Protein AF-A0A165E5W3-F1 (afdb_monomer_lite)

Sequence (225 aa):
MTRIREVIIYLRLDVQPPLLGALFNFLPPPERVSEMYVLDGRVRIRDAQTGFFRDVAVKLVGPVRDYVRDIIKQSGPETLTKLRIFEPLWTLVEQAEIPTLSKLEDLSIMAMEDRTLETNIFFRDRSKIPKFPGLKTLTFMRQRPTYPAADDHPGRYKLPPIVINPAQLATFIDVLGVKPTLILQGVVLPHAPQADLDALQSKIVTARLRADIRRPYPGQWYPAV

Radius of gyration: 18.68 Å; chains: 1; bounding box: 53×39×49 Å

Organism: NCBI:txid1314781

Secondary structure (DSSP, 8-state):
-----EEEE----S--HHHHHHHHHHSPPGGGEEEEEEETTEEEEEETTT--EEEE-----HHHHHHHHHHHHHTTTTT--EEEEEGGGGHHHHSS-PPP-TT--EEEEEE-TT--GGG-GGGS-GGGPPP-TT--EEEEEEPPP----SS---S---PPPEE--HHHHHHHHHHHTS-PEEEEESEEPPP--HHHHHHHHHH-SEEEEE--SSSPPTT------

pLDDT: mean 72.55, std 18.22, range [34.19, 95.56]

Foldseek 3Di:
DDPPQEDEDEDPDPPDPVVVVVVVVQDDQLLQWAEWADDAQKIWTAGNVVRHIYIYRHHPDDPNLVSVLSNQARNQQPHHAYDADEQVSCVSQQPDDREASANHAYYEYEYEQPDQCVPTPLQPDLVRHHAHNNYAEYEYEYDDDPDPPPDPDPDDPPRQAREDELQSQLVSLVSNVAAYAYEYYSHFYADDPPVSVVSNVVSHPYYHYDPPDDDDDPGTDDDDD

Structure (mmCIF, N/CA/C/O backbone):
data_AF-A0A165E5W3-F1
#
_entry.id   AF-A0A165E5W3-F1
#
loop_
_atom_site.group_PDB
_atom_site.id
_atom_site.type_symbol
_atom_site.label_atom_id
_atom_site.label_alt_id
_atom_site.label_comp_id
_atom_site.label_asym_id
_atom_site.label_entity_id
_atom_site.label_seq_id
_atom_site.pdbx_PDB_ins_code
_atom_site.Cartn_x
_atom_site.Cartn_y
_atom_site.Cartn_z
_atom_site.occupancy
_atom_site.B_iso_or_equiv
_atom_site.auth_seq_id
_atom_site.auth_comp_id
_atom_site.auth_asym_id
_atom_site.auth_atom_id
_atom_site.pdbx_PDB_model_num
ATOM 1 N N . MET A 1 1 ? -35.415 -5.411 3.864 1.00 38.75 1 MET A N 1
ATOM 2 C CA . MET A 1 1 ? -34.486 -4.837 4.867 1.00 38.75 1 MET A CA 1
ATOM 3 C C . MET A 1 1 ? -33.249 -4.298 4.162 1.00 38.75 1 MET A C 1
ATOM 5 O O . MET A 1 1 ? -32.385 -5.071 3.763 1.00 38.75 1 MET A O 1
ATOM 9 N N . THR A 1 2 ? -33.176 -2.986 3.965 1.00 38.00 2 THR A N 1
ATOM 10 C CA . THR A 1 2 ? -32.031 -2.318 3.334 1.00 38.00 2 THR A CA 1
ATOM 11 C C . THR A 1 2 ? -30.917 -2.194 4.371 1.00 38.00 2 THR A C 1
ATOM 13 O O . THR A 1 2 ? -30.997 -1.364 5.271 1.00 38.00 2 THR A O 1
ATOM 16 N N . ARG A 1 3 ? -29.899 -3.064 4.315 1.00 43.50 3 ARG A N 1
ATOM 17 C CA . ARG A 1 3 ? -28.709 -2.917 5.169 1.00 43.50 3 ARG A CA 1
ATOM 18 C C . ARG A 1 3 ? -27.916 -1.723 4.648 1.00 43.50 3 ARG A C 1
ATOM 20 O O . ARG A 1 3 ? -27.339 -1.813 3.568 1.00 43.50 3 ARG A O 1
ATOM 27 N N . ILE A 1 4 ? -27.902 -0.623 5.392 1.00 46.22 4 ILE A N 1
ATOM 28 C CA . ILE A 1 4 ? -26.996 0.499 5.133 1.00 46.22 4 ILE A CA 1
ATOM 29 C C . ILE A 1 4 ? -25.573 -0.044 5.318 1.00 46.22 4 ILE A C 1
ATOM 31 O O . ILE A 1 4 ? -25.206 -0.457 6.414 1.00 46.22 4 ILE A O 1
ATOM 35 N N . ARG A 1 5 ? -24.810 -0.150 4.223 1.00 48.47 5 ARG A N 1
ATOM 36 C CA . ARG A 1 5 ? -23.445 -0.720 4.205 1.00 48.47 5 ARG A CA 1
ATOM 37 C C . ARG A 1 5 ? -22.351 0.339 4.320 1.00 48.47 5 ARG A C 1
ATOM 39 O O . ARG A 1 5 ? -21.182 -0.008 4.458 1.00 48.47 5 ARG A O 1
ATOM 46 N N . GLU A 1 6 ? -22.724 1.610 4.248 1.00 44.50 6 GLU A N 1
ATOM 47 C CA . GLU A 1 6 ? -21.784 2.714 4.161 1.00 44.50 6 GLU A CA 1
ATOM 48 C C . GLU A 1 6 ? -22.366 3.953 4.841 1.00 44.50 6 GLU A C 1
ATOM 50 O O . GLU A 1 6 ? -23.520 4.312 4.611 1.00 44.50 6 GLU A O 1
ATOM 55 N N . VAL A 1 7 ? -21.565 4.583 5.699 1.00 51.09 7 VAL A N 1
ATOM 56 C CA . VAL A 1 7 ? -21.861 5.885 6.299 1.00 51.09 7 VAL A CA 1
ATOM 57 C C . VAL A 1 7 ? -20.724 6.807 5.887 1.00 51.09 7 VAL A C 1
ATOM 59 O O . VAL A 1 7 ? -19.584 6.613 6.308 1.00 51.09 7 VAL A O 1
ATOM 62 N N . ILE A 1 8 ? -21.033 7.774 5.026 1.00 48.59 8 ILE A N 1
ATOM 63 C CA . ILE A 1 8 ? -20.076 8.758 4.515 1.00 48.59 8 ILE A CA 1
ATOM 64 C C . ILE A 1 8 ? -20.355 10.073 5.235 1.00 48.59 8 ILE A C 1
ATOM 66 O O . ILE A 1 8 ? -21.463 10.599 5.129 1.00 48.59 8 ILE A O 1
ATOM 70 N N . ILE A 1 9 ? -19.371 10.604 5.962 1.00 53.91 9 ILE A N 1
ATOM 71 C CA . ILE A 1 9 ? -19.480 11.921 6.596 1.00 53.91 9 ILE A CA 1
ATOM 72 C C . ILE A 1 9 ? -18.487 12.861 5.913 1.00 53.91 9 ILE A C 1
ATOM 74 O O . ILE A 1 9 ? -17.273 12.719 6.037 1.00 53.91 9 ILE A O 1
ATOM 78 N N . TYR A 1 10 ? -19.013 13.848 5.190 1.00 44.28 10 TYR A N 1
ATOM 79 C CA . TYR A 1 10 ? -18.206 14.902 4.583 1.00 44.28 10 TYR A CA 1
ATOM 80 C C . TYR A 1 10 ? -17.965 16.015 5.601 1.00 44.28 10 TYR A C 1
ATOM 82 O O . TYR A 1 10 ? -18.787 16.913 5.761 1.00 44.28 10 TYR A O 1
ATOM 90 N N . LEU A 1 11 ? -16.827 15.967 6.287 1.00 50.25 11 LEU A N 1
ATOM 91 C CA . LEU A 1 11 ? -16.372 17.072 7.124 1.00 50.25 11 LEU A CA 1
ATOM 92 C C . LEU A 1 11 ? -15.454 17.966 6.279 1.00 50.25 11 LEU A C 1
ATOM 94 O O . LEU A 1 11 ? -14.283 17.656 6.109 1.00 50.25 11 LEU A O 1
ATOM 98 N N . ARG A 1 12 ? -15.962 19.075 5.722 1.00 38.91 12 ARG A N 1
ATOM 99 C CA . ARG A 1 12 ? -15.070 20.133 5.208 1.00 38.91 12 ARG A CA 1
ATOM 100 C C . ARG A 1 12 ? -14.453 20.823 6.416 1.00 38.91 12 ARG A C 1
ATOM 102 O O . ARG A 1 12 ? -15.161 21.517 7.138 1.00 38.91 12 ARG A O 1
ATOM 109 N N . LEU A 1 13 ? -13.169 20.593 6.660 1.00 50.16 13 LEU A N 1
ATOM 110 C CA . LEU A 1 13 ? -12.505 21.129 7.838 1.00 50.16 13 LEU A CA 1
ATOM 111 C C . LEU A 1 13 ? -11.388 22.092 7.438 1.00 50.16 13 LEU A C 1
ATOM 113 O O . LEU A 1 13 ? -10.263 21.685 7.154 1.00 50.16 13 LEU A O 1
ATOM 117 N N . ASP A 1 14 ? -11.702 23.378 7.524 1.00 50.03 14 ASP A N 1
ATOM 118 C CA . ASP A 1 14 ? -10.770 24.368 8.056 1.00 50.03 14 ASP A CA 1
ATOM 119 C C . ASP A 1 14 ? -10.810 24.167 9.590 1.00 50.03 14 ASP A C 1
ATOM 121 O O . ASP A 1 14 ? -11.683 24.684 10.284 1.00 50.03 14 ASP A O 1
ATOM 125 N N . VAL A 1 15 ? -10.019 23.210 10.098 1.00 53.69 15 VAL A N 1
ATOM 126 C CA . VAL A 1 15 ? -10.351 22.464 11.332 1.00 53.69 15 VAL A CA 1
ATOM 127 C C . VAL A 1 15 ? -10.218 23.298 12.615 1.00 53.69 15 VAL A C 1
ATOM 129 O O . VAL A 1 15 ? -9.115 23.684 12.995 1.00 53.69 15 VAL A O 1
ATOM 132 N N . GLN A 1 16 ? -11.319 23.484 13.350 1.00 53.59 16 GLN A N 1
ATOM 133 C CA . GLN A 1 16 ? -11.295 23.931 14.749 1.00 53.59 16 GLN A CA 1
ATOM 134 C C . GLN A 1 16 ? -11.038 22.739 15.707 1.00 53.59 16 GLN A C 1
ATOM 136 O O . GLN A 1 16 ? -11.566 21.649 15.465 1.00 53.59 16 GLN A O 1
ATOM 141 N N . PRO A 1 17 ? -10.293 22.912 16.822 1.00 54.75 17 PRO A N 1
ATOM 142 C CA . PRO A 1 17 ? -9.897 21.831 17.742 1.00 54.75 17 PRO A CA 1
ATOM 143 C C . PRO A 1 17 ? -11.010 20.880 18.245 1.00 54.75 17 PRO A C 1
ATOM 145 O O . PRO A 1 17 ? -10.748 19.679 18.327 1.00 54.75 17 PRO A O 1
ATOM 148 N N . PRO A 1 18 ? -12.252 21.330 18.535 1.00 61.81 18 PRO A N 1
ATOM 149 C CA . PRO A 1 18 ? -13.320 20.442 19.018 1.00 61.81 18 PRO A CA 1
ATOM 150 C C . PRO A 1 18 ? -13.748 19.373 18.000 1.00 61.81 18 PRO A C 1
ATOM 152 O O . PRO A 1 18 ? -14.183 18.285 18.375 1.00 61.81 18 PRO A O 1
ATOM 155 N N . LEU A 1 19 ? -13.601 19.660 16.701 1.00 64.88 19 LEU A N 1
ATOM 156 C CA . LEU A 1 19 ? -14.029 18.768 15.619 1.00 64.88 19 LEU A CA 1
ATOM 157 C C . LEU A 1 19 ? -13.055 17.603 15.403 1.00 64.88 19 LEU A C 1
ATOM 159 O O . LEU A 1 19 ? -13.470 16.544 14.935 1.00 64.88 19 LEU A O 1
ATOM 163 N N . LEU A 1 20 ? -11.785 17.756 15.797 1.00 66.69 20 LEU A N 1
ATOM 164 C CA . LEU A 1 20 ? -10.802 16.669 15.756 1.00 66.69 20 LEU A CA 1
ATOM 165 C C . LEU A 1 20 ? -11.128 15.573 16.775 1.00 66.69 20 LEU A C 1
ATOM 167 O O . LEU A 1 20 ? -11.059 14.395 16.442 1.00 66.69 20 LEU A O 1
ATOM 171 N N . GLY A 1 21 ? -11.543 15.939 17.991 1.00 68.31 21 GLY A N 1
ATOM 172 C CA . GLY A 1 21 ? -11.955 14.957 19.001 1.00 68.31 21 GLY A CA 1
ATOM 173 C C . GLY A 1 21 ? -13.172 14.141 18.553 1.00 68.31 21 GLY A C 1
ATOM 174 O O . GLY A 1 21 ? -13.175 12.915 18.642 1.00 68.31 21 GLY A O 1
ATOM 175 N N . ALA A 1 22 ? -14.182 14.809 17.986 1.00 71.94 22 ALA A N 1
ATOM 176 C CA . ALA A 1 22 ? -15.360 14.140 17.431 1.00 71.94 22 ALA A CA 1
ATOM 177 C C . ALA A 1 22 ? -15.016 13.223 16.242 1.00 71.94 22 ALA A C 1
ATOM 179 O O . ALA A 1 22 ? -15.590 12.142 16.109 1.00 71.94 22 ALA A O 1
ATOM 180 N N . LEU A 1 23 ? -14.052 13.626 15.407 1.00 78.44 23 LEU A N 1
ATOM 181 C CA . LEU A 1 23 ? -13.551 12.820 14.298 1.00 78.44 23 LEU A CA 1
ATOM 182 C C . LEU A 1 23 ? -12.922 11.502 14.779 1.00 78.44 23 LEU A C 1
ATOM 184 O O . LEU A 1 23 ? -13.234 10.446 14.232 1.00 78.44 23 LEU A O 1
ATOM 188 N N . PHE A 1 24 ? -12.076 11.534 15.811 1.00 78.62 24 PHE A N 1
ATOM 189 C CA . PHE A 1 24 ? -11.443 10.313 16.326 1.00 78.62 24 PHE A CA 1
ATOM 190 C C . PHE A 1 24 ? -12.422 9.379 17.040 1.00 78.62 24 PHE A C 1
ATOM 192 O O . PHE A 1 24 ? -12.234 8.171 16.987 1.00 78.62 24 PHE A O 1
ATOM 199 N N . ASN A 1 25 ? -13.517 9.902 17.600 1.00 80.88 25 ASN A N 1
ATOM 200 C CA . ASN A 1 25 ? -14.614 9.067 18.103 1.00 80.88 25 ASN A CA 1
ATOM 201 C C . ASN A 1 25 ? -15.407 8.373 16.976 1.00 80.88 25 ASN A C 1
ATOM 203 O O . ASN A 1 25 ? -16.089 7.378 17.220 1.00 80.88 25 ASN A O 1
ATOM 207 N N . PHE A 1 26 ? -15.359 8.903 15.749 1.00 83.69 26 PHE A N 1
ATOM 208 C CA . PHE A 1 26 ? -16.036 8.325 14.584 1.00 83.69 26 PHE A CA 1
ATOM 209 C C . PHE A 1 26 ? -15.207 7.234 13.888 1.00 83.69 26 PHE A C 1
ATOM 211 O O . PHE A 1 26 ? -15.770 6.280 13.333 1.00 83.69 26 PHE A O 1
ATOM 218 N N . LEU A 1 27 ? -13.881 7.376 13.895 1.00 88.62 27 LEU A N 1
ATOM 219 C CA . LEU A 1 27 ? -12.956 6.403 13.323 1.00 88.62 27 LEU A CA 1
ATOM 220 C C . LEU A 1 27 ? -12.812 5.187 14.260 1.00 88.62 27 LEU A C 1
ATOM 222 O O . LEU A 1 27 ? -12.768 5.359 15.476 1.00 88.62 27 LEU A O 1
ATOM 226 N N . PRO A 1 28 ? -12.742 3.944 13.747 1.00 90.94 28 PRO A N 1
ATOM 227 C CA . PRO A 1 28 ? -12.383 2.791 14.567 1.00 90.94 28 PRO A CA 1
ATOM 228 C C . PRO A 1 28 ? -11.029 2.976 15.272 1.00 90.94 28 PRO A C 1
ATOM 230 O O . PRO A 1 28 ? -10.149 3.661 14.748 1.00 90.94 28 PRO A O 1
ATOM 233 N N . PRO A 1 29 ? -10.813 2.302 16.410 1.00 91.88 29 PRO A N 1
ATOM 234 C CA . PRO A 1 29 ? -9.481 2.159 16.989 1.00 91.88 29 PRO A CA 1
ATOM 235 C C . PRO A 1 29 ? -8.481 1.592 15.962 1.00 91.88 29 PRO A C 1
ATOM 237 O O . PRO A 1 29 ? -8.884 0.737 15.159 1.00 91.88 29 PRO A O 1
ATOM 240 N N . PRO A 1 30 ? -7.211 2.045 15.948 1.00 91.94 30 PRO A N 1
ATOM 241 C CA . PRO A 1 30 ? -6.213 1.609 14.975 1.00 91.94 30 PRO A CA 1
ATOM 242 C C . PRO A 1 30 ? -6.126 0.090 14.824 1.00 91.94 30 PRO A C 1
ATOM 244 O O . PRO A 1 30 ? -6.231 -0.413 13.710 1.00 91.94 30 PRO A O 1
ATOM 247 N N . GLU A 1 31 ? -6.043 -0.662 15.918 1.00 91.94 31 GLU A N 1
ATOM 248 C CA . GLU A 1 31 ? -5.917 -2.125 15.975 1.00 91.94 31 GLU A CA 1
ATOM 249 C C . GLU A 1 31 ? -7.070 -2.892 15.294 1.00 91.94 31 GLU A C 1
ATOM 251 O O . GLU A 1 31 ? -6.917 -4.054 14.905 1.00 91.94 31 GLU A O 1
ATOM 256 N N . ARG A 1 32 ? -8.211 -2.227 15.078 1.00 93.31 32 ARG A N 1
ATOM 257 C CA . ARG A 1 32 ? -9.396 -2.781 14.406 1.00 93.31 32 ARG A CA 1
ATOM 258 C C . ARG A 1 32 ? -9.465 -2.466 12.918 1.00 93.31 32 ARG A C 1
ATOM 260 O O . ARG A 1 32 ? -10.428 -2.861 12.264 1.00 93.31 32 ARG A O 1
ATOM 267 N N . VAL A 1 33 ? -8.504 -1.748 12.352 1.00 94.12 33 VAL A N 1
ATOM 268 C CA . VAL A 1 33 ? -8.551 -1.382 10.933 1.00 94.12 33 VAL A CA 1
ATOM 269 C C . VAL A 1 33 ? -8.112 -2.557 10.058 1.00 94.12 33 VAL A C 1
ATOM 271 O O . VAL A 1 33 ? -6.998 -3.058 10.175 1.00 94.12 33 VAL A O 1
ATOM 274 N N . SER A 1 34 ? -9.002 -2.986 9.157 1.00 94.94 34 SER A N 1
ATOM 275 C CA . SER A 1 34 ? -8.767 -4.094 8.212 1.00 94.94 34 SER A CA 1
ATOM 276 C C . SER A 1 34 ? -8.403 -3.642 6.802 1.00 94.94 34 SER A C 1
ATOM 278 O O 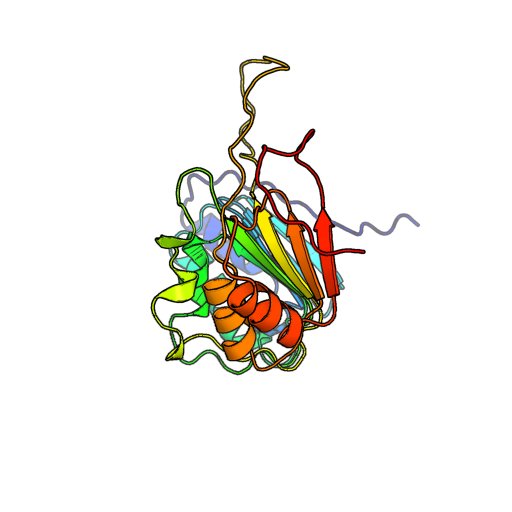. SER A 1 34 ? -7.669 -4.335 6.098 1.00 94.94 34 SER A O 1
ATOM 280 N N . GLU A 1 35 ? -8.901 -2.485 6.371 1.00 95.25 35 GLU A N 1
ATOM 281 C CA . GLU A 1 35 ? -8.571 -1.879 5.081 1.00 95.25 35 GLU A CA 1
ATOM 282 C C . GLU A 1 35 ? -8.365 -0.382 5.289 1.00 95.25 35 GLU A C 1
ATOM 284 O O . GLU A 1 35 ? -9.162 0.255 5.982 1.00 95.25 35 GLU A O 1
ATOM 289 N N . MET A 1 36 ? -7.329 0.185 4.678 1.00 93.06 36 MET A N 1
ATOM 290 C CA . MET A 1 36 ? -7.049 1.615 4.744 1.00 93.06 36 MET A CA 1
ATOM 291 C C . MET A 1 36 ? -6.706 2.173 3.364 1.00 93.06 36 MET A C 1
ATOM 293 O O . MET A 1 36 ? -5.860 1.644 2.647 1.00 93.06 36 MET A O 1
ATOM 297 N N . TYR A 1 37 ? -7.353 3.282 3.023 1.00 90.56 37 TYR A N 1
ATOM 298 C CA . TYR A 1 37 ? -7.149 4.057 1.811 1.00 90.56 37 TYR A CA 1
ATOM 299 C C . TYR A 1 37 ? -6.801 5.485 2.210 1.00 90.56 37 TYR A C 1
ATOM 301 O O . TYR A 1 37 ? -7.653 6.233 2.691 1.00 90.56 37 TYR A O 1
ATOM 309 N N . VAL A 1 38 ? -5.545 5.850 2.006 1.00 85.94 38 VAL A N 1
ATOM 310 C CA . VAL A 1 38 ? -5.014 7.175 2.295 1.00 85.94 38 VAL A CA 1
ATOM 311 C C . VAL A 1 38 ? -4.746 7.869 0.968 1.00 85.94 38 VAL A C 1
ATOM 313 O O . VAL A 1 38 ? -3.779 7.558 0.267 1.00 85.94 38 VAL A O 1
ATOM 316 N N . LEU A 1 39 ? -5.654 8.766 0.605 1.00 78.75 39 LEU A N 1
ATOM 317 C CA . LEU A 1 39 ? -5.560 9.631 -0.565 1.00 78.75 39 LEU A CA 1
ATOM 318 C C . LEU A 1 39 ? -5.179 11.040 -0.103 1.00 78.75 39 LEU A C 1
ATOM 320 O O . LEU A 1 39 ? -5.386 11.398 1.060 1.00 78.75 39 LEU A O 1
ATOM 324 N N . ASP A 1 40 ? -4.684 11.867 -1.020 1.00 72.12 40 ASP A N 1
ATOM 325 C CA . ASP A 1 40 ? -4.549 13.290 -0.718 1.00 72.12 40 ASP A CA 1
ATOM 326 C C . ASP A 1 40 ? -5.917 13.895 -0.345 1.00 72.12 40 ASP A C 1
ATOM 328 O O . ASP A 1 40 ? -6.895 13.784 -1.087 1.00 72.12 40 ASP A O 1
ATOM 332 N N . GLY A 1 41 ? -5.996 14.466 0.858 1.00 73.81 41 GLY A N 1
ATOM 333 C CA . GLY A 1 41 ? -7.215 15.058 1.412 1.00 73.81 41 GLY A CA 1
ATOM 334 C C . GLY A 1 41 ? -8.328 14.081 1.815 1.00 73.81 41 GLY A C 1
ATOM 335 O O . GLY A 1 41 ? -9.433 14.544 2.109 1.00 73.81 41 GLY A O 1
ATOM 336 N N . ARG A 1 42 ? -8.099 12.758 1.832 1.00 80.56 42 ARG A N 1
ATOM 337 C CA . ARG A 1 42 ? -9.139 11.781 2.205 1.00 80.56 42 ARG A CA 1
ATOM 338 C C . ARG A 1 42 ? -8.573 10.507 2.826 1.00 80.56 42 ARG A C 1
ATOM 340 O O . ARG A 1 42 ? -7.691 9.865 2.265 1.00 80.56 42 ARG A O 1
ATOM 347 N N . VAL A 1 43 ? -9.161 10.091 3.943 1.00 86.00 43 VAL A N 1
ATOM 348 C CA . VAL A 1 43 ? -8.868 8.825 4.617 1.00 86.00 43 VAL A CA 1
ATOM 349 C C . VAL A 1 43 ? -10.142 7.997 4.677 1.00 86.00 43 VAL A C 1
ATOM 351 O O . VAL A 1 43 ? -11.146 8.421 5.247 1.00 86.00 43 VAL A O 1
ATOM 354 N N . ARG A 1 44 ? -10.097 6.801 4.095 1.00 88.44 44 ARG A N 1
ATOM 355 C CA . ARG A 1 44 ? -11.188 5.829 4.155 1.00 88.44 44 ARG A CA 1
ATOM 356 C C . ARG A 1 44 ? -10.682 4.540 4.776 1.00 88.44 44 ARG A C 1
ATOM 358 O O . ARG A 1 44 ? -9.704 3.972 4.302 1.00 88.44 44 ARG A O 1
ATOM 365 N N . ILE A 1 45 ? -11.359 4.065 5.811 1.00 92.12 45 ILE A N 1
ATOM 366 C CA . ILE A 1 45 ? -10.954 2.879 6.565 1.00 92.12 45 ILE A CA 1
ATOM 367 C C . ILE A 1 45 ? -12.115 1.929 6.796 1.00 92.12 45 ILE A C 1
ATOM 369 O O . ILE A 1 45 ? -13.264 2.358 6.896 1.00 92.12 45 ILE A O 1
ATOM 373 N N . ARG A 1 46 ? -11.813 0.636 6.883 1.00 92.88 46 ARG A N 1
ATOM 374 C CA . ARG A 1 46 ? -12.774 -0.423 7.184 1.00 92.88 46 ARG A CA 1
ATOM 375 C C . ARG A 1 46 ? -12.516 -0.996 8.565 1.00 92.88 46 ARG A C 1
ATOM 377 O O . ARG A 1 46 ? -11.432 -1.512 8.832 1.00 92.88 46 ARG A O 1
ATOM 384 N N . ASP A 1 47 ? -13.535 -0.970 9.406 1.00 92.12 47 ASP A N 1
ATOM 385 C CA . ASP A 1 47 ? -13.503 -1.617 10.713 1.00 92.12 47 ASP A CA 1
ATOM 386 C C . ASP A 1 47 ? -13.652 -3.137 10.551 1.00 92.12 47 ASP A C 1
ATOM 388 O O . ASP A 1 47 ? -14.616 -3.613 9.951 1.00 92.12 47 ASP A O 1
ATOM 392 N N . ALA A 1 48 ? -12.696 -3.898 11.075 1.00 91.62 48 ALA A N 1
ATOM 393 C CA . ALA A 1 48 ? -12.676 -5.356 11.033 1.00 91.62 48 ALA A CA 1
ATOM 394 C C . ALA A 1 48 ? -13.844 -5.977 11.806 1.00 91.62 48 ALA A C 1
ATOM 396 O O . ALA A 1 48 ? -14.368 -7.011 11.398 1.00 91.62 48 ALA A O 1
ATOM 397 N N . GLN A 1 49 ? -14.275 -5.339 12.900 1.00 91.44 49 GLN A N 1
ATOM 398 C CA . GLN A 1 49 ? -15.330 -5.873 13.757 1.00 91.44 49 GLN A CA 1
ATOM 399 C C . GLN A 1 49 ? -16.710 -5.683 13.126 1.00 91.44 49 GLN A C 1
ATOM 401 O O . GLN A 1 49 ? -17.526 -6.601 13.112 1.00 91.44 49 GLN A O 1
ATOM 406 N N . THR A 1 50 ? -16.991 -4.480 12.624 1.00 90.06 50 THR A N 1
ATOM 407 C CA . THR A 1 50 ? -18.320 -4.150 12.085 1.00 90.06 50 THR A CA 1
ATOM 408 C C . THR A 1 50 ? -18.424 -4.353 10.575 1.00 90.06 50 THR A C 1
ATOM 410 O O . THR A 1 50 ? -19.522 -4.429 10.028 1.00 90.06 50 THR A O 1
ATOM 413 N N . GLY A 1 51 ? -17.289 -4.433 9.880 1.00 88.19 51 GLY A N 1
ATOM 414 C CA . GLY A 1 51 ? -17.204 -4.537 8.427 1.00 88.19 51 GLY A CA 1
ATOM 415 C C . GLY A 1 51 ? -17.533 -3.243 7.678 1.00 88.19 51 GLY A C 1
ATOM 416 O O . GLY A 1 51 ? -17.440 -3.244 6.446 1.00 88.19 51 GLY A O 1
ATOM 417 N N . PHE A 1 52 ? -17.906 -2.166 8.379 1.00 87.06 52 PHE A N 1
ATOM 418 C CA . PHE A 1 52 ? -18.305 -0.893 7.784 1.00 87.06 52 PHE A CA 1
ATOM 419 C C . PHE A 1 52 ? -17.113 -0.012 7.429 1.00 87.06 52 PHE A C 1
ATOM 421 O O . PHE A 1 52 ? -16.085 -0.007 8.108 1.00 87.06 52 PHE A O 1
ATOM 428 N N . PHE A 1 53 ? -17.306 0.799 6.390 1.00 86.50 53 PHE A N 1
ATOM 429 C CA . PHE A 1 53 ? -16.385 1.872 6.056 1.00 86.50 53 PHE A CA 1
ATOM 430 C C . PHE A 1 53 ? -16.683 3.146 6.853 1.00 86.50 53 PHE A C 1
ATOM 432 O O . PHE A 1 53 ? -17.839 3.484 7.138 1.00 86.50 53 PHE A O 1
ATOM 439 N N . ARG A 1 54 ? -15.608 3.854 7.189 1.00 86.44 54 ARG A N 1
ATOM 440 C CA . ARG A 1 54 ? -15.587 5.237 7.658 1.00 86.44 54 ARG A CA 1
ATOM 441 C C . ARG A 1 54 ? -14.771 6.029 6.660 1.00 86.44 54 ARG A C 1
ATOM 443 O O . ARG A 1 54 ? -13.671 5.618 6.304 1.00 86.44 54 ARG A O 1
ATOM 450 N N . ASP A 1 55 ? -15.335 7.123 6.182 1.00 84.25 55 ASP A N 1
ATOM 451 C CA . ASP A 1 55 ? -14.731 7.939 5.142 1.00 84.25 55 ASP A CA 1
ATOM 452 C C . ASP A 1 55 ? -14.719 9.390 5.587 1.00 84.25 55 ASP A C 1
ATOM 454 O O . ASP A 1 55 ? -15.753 9.919 6.001 1.00 84.25 55 ASP A O 1
ATOM 458 N N . VAL A 1 56 ? -13.534 9.987 5.547 1.00 80.12 56 VAL A N 1
ATOM 459 C CA . VAL A 1 56 ? -13.275 11.319 6.063 1.00 80.12 56 VAL A CA 1
ATOM 460 C C . VAL A 1 56 ? -12.460 12.082 5.036 1.00 80.12 56 VAL A C 1
ATOM 462 O O . VAL A 1 56 ? -11.316 11.741 4.738 1.00 80.12 56 VAL A O 1
ATOM 465 N N . ALA A 1 57 ? -13.039 13.163 4.524 1.00 78.31 57 ALA A N 1
ATOM 466 C CA . ALA A 1 57 ? -12.325 14.138 3.715 1.00 78.31 57 ALA A CA 1
ATOM 467 C C . ALA A 1 57 ? -11.554 15.093 4.638 1.00 78.31 57 ALA A C 1
ATOM 469 O O . ALA A 1 57 ? -12.108 16.065 5.136 1.00 78.31 57 ALA A O 1
ATOM 470 N N . VAL A 1 58 ? -10.286 14.801 4.913 1.00 73.12 58 VAL A N 1
ATOM 471 C CA . VAL A 1 58 ? -9.444 15.627 5.783 1.00 73.12 58 VAL A CA 1
ATOM 472 C C . VAL A 1 58 ? -8.027 15.691 5.230 1.00 73.12 58 VAL A C 1
ATOM 474 O O . VAL A 1 58 ? -7.488 14.697 4.739 1.00 73.12 58 VAL A O 1
ATOM 477 N N . LYS A 1 59 ? -7.403 16.871 5.310 1.00 71.38 59 LYS A N 1
ATOM 478 C CA . LYS A 1 59 ? -5.972 17.002 5.018 1.00 71.38 59 LYS A CA 1
ATOM 479 C C . LYS A 1 59 ? -5.177 16.202 6.043 1.00 71.38 59 LYS A C 1
ATOM 481 O O . LYS A 1 59 ? -5.483 16.221 7.233 1.00 71.38 59 LYS A O 1
ATOM 486 N N . LEU A 1 60 ? -4.122 15.537 5.593 1.00 69.12 60 LEU A N 1
ATOM 487 C CA . LEU A 1 60 ? -3.239 14.768 6.468 1.00 69.12 60 LEU A CA 1
ATOM 488 C C . LEU A 1 60 ? -2.298 15.694 7.235 1.00 69.12 60 LEU A C 1
ATOM 490 O O . LEU A 1 60 ? -1.127 15.854 6.901 1.00 69.12 60 LEU A O 1
ATOM 494 N N . VAL A 1 61 ? -2.842 16.319 8.271 1.00 69.00 61 VAL A N 1
ATOM 495 C CA . VAL A 1 61 ? -2.115 17.157 9.225 1.00 69.00 61 VAL A CA 1
ATOM 496 C C . VAL A 1 61 ? -2.022 16.447 10.573 1.00 69.00 61 VAL A C 1
ATOM 498 O O . VAL A 1 61 ? -2.905 15.655 10.905 1.00 69.00 61 VAL A O 1
ATOM 501 N N . GLY A 1 62 ? -0.936 16.726 11.309 1.00 76.44 62 GLY A N 1
ATOM 502 C CA . GLY A 1 62 ? -0.558 16.180 12.626 1.00 76.44 62 GLY A CA 1
ATOM 503 C C . GLY A 1 62 ? -1.371 14.969 13.109 1.00 76.44 62 GLY A C 1
ATOM 504 O O . GLY A 1 62 ? -0.979 13.843 12.807 1.00 76.44 62 GLY A O 1
ATOM 505 N N . PRO A 1 63 ? -2.528 15.172 13.768 1.00 78.81 63 PRO A N 1
ATOM 506 C CA . PRO A 1 63 ? -3.303 14.089 14.377 1.00 78.81 63 PRO A CA 1
ATOM 507 C C . PRO A 1 63 ? -3.759 12.981 13.414 1.00 78.81 63 PRO A C 1
ATOM 509 O O . PRO A 1 63 ? -3.734 11.807 13.766 1.00 78.81 63 PRO A O 1
ATOM 512 N N . VAL A 1 64 ? -4.166 13.317 12.184 1.00 79.88 64 VAL A N 1
ATOM 513 C CA . VAL A 1 64 ? -4.612 12.304 11.205 1.00 79.88 64 VAL A CA 1
ATOM 514 C C . VAL A 1 64 ? -3.417 11.507 10.686 1.00 79.88 64 VAL A C 1
ATOM 516 O O . VAL A 1 64 ? -3.507 10.298 10.481 1.00 79.88 64 VAL A O 1
ATOM 519 N N . ARG A 1 65 ? -2.274 12.179 10.502 1.00 82.75 65 ARG A N 1
ATOM 520 C CA . ARG A 1 65 ? -1.014 11.534 10.116 1.00 82.75 65 ARG A CA 1
ATOM 521 C C . ARG A 1 65 ? -0.551 10.552 11.195 1.00 82.75 65 ARG A C 1
ATOM 523 O O . ARG A 1 65 ? -0.097 9.463 10.851 1.00 82.75 65 ARG A O 1
ATOM 530 N N . ASP A 1 66 ? -0.667 10.928 12.465 1.00 85.75 66 ASP A N 1
ATOM 531 C CA . ASP A 1 66 ? -0.307 10.064 13.592 1.00 85.75 66 ASP A CA 1
ATOM 532 C C . ASP A 1 66 ? -1.258 8.869 13.704 1.00 85.75 66 ASP A C 1
ATOM 534 O O . ASP A 1 66 ? -0.790 7.740 13.779 1.00 85.75 66 ASP A O 1
ATOM 538 N N . TYR A 1 67 ? -2.563 9.078 13.530 1.00 86.75 67 TYR A N 1
ATOM 539 C CA . TYR A 1 67 ? -3.534 7.984 13.477 1.00 86.75 67 TYR A CA 1
ATOM 540 C C . TYR A 1 67 ? -3.260 6.973 12.342 1.00 86.75 67 TYR A C 1
ATOM 542 O O . TYR A 1 67 ? -3.304 5.763 12.556 1.00 86.75 67 TYR A O 1
ATOM 550 N N . VAL A 1 68 ? -2.913 7.439 11.134 1.00 87.62 68 VAL A N 1
ATOM 551 C CA . VAL A 1 68 ? -2.505 6.553 10.021 1.00 87.62 68 VAL A CA 1
ATOM 552 C C . VAL A 1 68 ? -1.241 5.762 10.372 1.00 87.62 68 VAL A C 1
ATOM 554 O O . VAL A 1 68 ? -1.149 4.572 10.065 1.00 87.62 68 VAL A O 1
ATOM 557 N N . ARG A 1 69 ? -0.269 6.406 11.027 1.00 87.06 69 ARG A N 1
ATOM 558 C CA . ARG A 1 69 ? 0.952 5.742 11.500 1.00 87.06 69 ARG A CA 1
ATOM 559 C C . ARG A 1 69 ? 0.629 4.677 12.549 1.00 87.06 69 ARG A C 1
ATOM 561 O O . ARG A 1 69 ? 1.195 3.587 12.492 1.00 87.06 69 ARG A O 1
ATOM 568 N N . ASP A 1 70 ? -0.292 4.969 13.459 1.00 88.19 70 ASP A N 1
ATOM 569 C CA . ASP A 1 70 ? -0.730 4.040 14.498 1.00 88.19 70 ASP A CA 1
ATOM 570 C C . ASP A 1 70 ? -1.444 2.825 13.910 1.00 88.19 70 ASP A C 1
ATOM 572 O O . ASP A 1 70 ? -1.190 1.717 14.364 1.00 88.19 70 ASP A O 1
ATOM 576 N N . ILE A 1 71 ? -2.239 2.979 12.846 1.00 89.06 71 ILE A N 1
ATOM 577 C CA . ILE A 1 71 ? -2.812 1.834 12.111 1.00 89.06 71 ILE A CA 1
ATOM 578 C C . ILE A 1 71 ? -1.696 0.925 11.585 1.00 89.06 71 ILE A C 1
ATOM 580 O O . ILE A 1 71 ? -1.689 -0.279 11.839 1.00 89.06 71 ILE A O 1
ATOM 584 N N . ILE A 1 72 ? -0.719 1.501 10.880 1.00 86.62 72 ILE A N 1
ATOM 585 C CA . ILE A 1 72 ? 0.387 0.732 10.289 1.00 86.62 72 ILE A CA 1
ATOM 586 C C . ILE A 1 72 ? 1.167 -0.023 11.375 1.00 86.62 72 ILE A C 1
ATOM 588 O O . ILE A 1 72 ? 1.557 -1.169 11.165 1.00 86.62 72 ILE A O 1
ATOM 592 N N . LYS A 1 73 ? 1.356 0.589 12.548 1.00 84.75 73 LYS A N 1
ATOM 593 C CA . LYS A 1 73 ? 2.082 -0.022 13.666 1.00 84.75 73 LYS A CA 1
ATOM 594 C C . LYS A 1 73 ? 1.262 -1.046 14.453 1.00 84.75 73 LYS A C 1
ATOM 596 O O . LYS A 1 73 ? 1.800 -2.088 14.808 1.00 84.75 73 LYS A O 1
ATOM 601 N N . GLN A 1 74 ? 0.000 -0.747 14.754 1.00 84.69 74 GLN A N 1
ATOM 602 C CA . GLN A 1 74 ? -0.801 -1.490 15.732 1.00 84.69 74 GLN A CA 1
ATOM 603 C C . GLN A 1 74 ? -1.672 -2.574 15.089 1.00 84.69 74 GLN A C 1
ATOM 605 O O . GLN A 1 74 ? -1.664 -3.708 15.557 1.00 84.69 74 GLN A O 1
ATOM 610 N N . SER A 1 75 ? -2.403 -2.276 14.008 1.00 79.06 75 SER A N 1
ATOM 611 C CA . SER A 1 75 ? -3.180 -3.299 13.278 1.00 79.06 75 SER A CA 1
ATOM 612 C C . SER A 1 75 ? -2.341 -4.076 12.274 1.00 79.06 75 SER A C 1
ATOM 614 O O . SER A 1 75 ? -2.739 -5.168 11.869 1.00 79.06 75 SER A O 1
ATOM 616 N N . GLY A 1 76 ? -1.200 -3.519 11.871 1.00 69.94 76 GLY A N 1
ATOM 617 C CA . GLY A 1 76 ? -0.304 -4.050 10.851 1.00 69.94 76 GLY A CA 1
ATOM 618 C C . GLY A 1 76 ? -0.078 -5.568 10.855 1.00 69.94 76 GLY A C 1
ATOM 619 O O . GLY A 1 76 ? -0.259 -6.198 9.810 1.00 69.94 76 GLY A O 1
ATOM 620 N N . PRO A 1 77 ? 0.289 -6.178 11.995 1.00 76.00 77 PRO A N 1
ATOM 621 C CA . PRO A 1 77 ? 0.572 -7.612 12.047 1.00 76.00 77 PRO A CA 1
ATOM 622 C C . PRO A 1 77 ? -0.669 -8.512 11.953 1.00 76.00 77 PRO A C 1
ATOM 624 O O . PRO A 1 77 ? -0.582 -9.588 11.365 1.00 76.00 77 PRO A O 1
ATOM 627 N N . GLU A 1 78 ? -1.814 -8.080 12.493 1.00 82.56 78 GLU A N 1
ATOM 628 C CA . GLU A 1 78 ? -2.947 -8.975 12.802 1.00 82.56 78 GLU A CA 1
ATOM 629 C C . GLU A 1 78 ? -4.230 -8.694 12.011 1.00 82.56 78 GLU A C 1
ATOM 631 O O . GLU A 1 78 ? -5.002 -9.616 11.734 1.00 82.56 78 GLU A O 1
ATOM 636 N N . THR A 1 79 ? -4.460 -7.442 11.617 1.00 90.75 79 THR A N 1
ATOM 637 C CA . THR A 1 79 ? -5.775 -7.007 11.122 1.00 90.75 79 THR A CA 1
ATOM 638 C C . THR A 1 79 ? -5.706 -6.386 9.732 1.00 90.75 79 THR A C 1
ATOM 640 O O . THR A 1 79 ? -6.610 -6.603 8.923 1.00 90.75 79 THR A O 1
ATOM 643 N N . LEU A 1 80 ? -4.655 -5.620 9.424 1.00 92.94 80 LEU A N 1
ATOM 644 C CA . LEU A 1 80 ? -4.584 -4.847 8.184 1.00 92.94 80 LEU A CA 1
ATOM 645 C C . LEU A 1 80 ? -4.344 -5.760 6.968 1.00 92.94 80 LEU A C 1
ATOM 647 O O . LEU A 1 80 ? -3.255 -6.290 6.775 1.00 92.94 80 LEU A O 1
ATOM 651 N N . THR A 1 81 ? -5.363 -5.902 6.119 1.00 95.00 81 THR A N 1
ATOM 652 C CA . THR A 1 81 ? -5.340 -6.763 4.919 1.00 95.00 81 THR A CA 1
ATOM 653 C C . THR A 1 81 ? -5.156 -6.000 3.613 1.00 95.00 81 THR A C 1
ATOM 655 O O . THR A 1 81 ? -4.626 -6.557 2.651 1.00 95.00 81 THR A O 1
ATOM 658 N N . LYS A 1 82 ? -5.567 -4.726 3.560 1.00 95.31 82 LYS A N 1
ATOM 659 C CA . LYS A 1 82 ? -5.398 -3.871 2.377 1.00 95.31 82 LYS A CA 1
ATOM 660 C C . LYS A 1 82 ? -4.903 -2.488 2.750 1.00 95.31 82 LYS A C 1
ATOM 662 O O . LYS A 1 82 ? -5.503 -1.818 3.593 1.00 95.31 82 LYS A O 1
ATOM 667 N N . LEU A 1 83 ? -3.872 -2.037 2.051 1.00 92.50 83 LEU A N 1
ATOM 668 C CA . LEU A 1 83 ? -3.301 -0.710 2.204 1.00 92.50 83 LEU A CA 1
ATOM 669 C C . LEU A 1 83 ? -3.224 -0.045 0.839 1.00 92.50 83 LEU A C 1
ATOM 671 O O . LEU A 1 83 ? -2.517 -0.505 -0.055 1.00 92.50 83 LEU A O 1
ATOM 675 N N . ARG A 1 84 ? -3.929 1.072 0.684 1.00 91.56 84 ARG A N 1
ATOM 676 C CA . ARG A 1 84 ? -3.743 1.983 -0.438 1.00 91.56 84 ARG A CA 1
ATOM 677 C C . ARG A 1 84 ? -3.193 3.296 0.076 1.00 91.56 84 ARG A C 1
ATOM 679 O O . ARG A 1 84 ? -3.847 3.952 0.880 1.00 91.56 84 ARG A O 1
ATOM 686 N N . ILE A 1 85 ? -2.020 3.680 -0.400 1.00 86.06 85 ILE A N 1
ATOM 687 C CA . ILE A 1 85 ? -1.306 4.844 0.108 1.00 86.06 85 ILE A CA 1
ATOM 688 C C . ILE A 1 85 ? -0.748 5.692 -1.025 1.00 86.06 85 ILE A C 1
ATOM 690 O O . ILE A 1 85 ? -0.294 5.197 -2.058 1.00 86.06 85 ILE A O 1
ATOM 694 N N . PHE A 1 86 ? -0.847 6.997 -0.830 1.00 81.25 86 PHE A N 1
ATOM 695 C CA . PHE A 1 86 ? -0.314 8.003 -1.728 1.00 81.25 86 PHE A CA 1
ATOM 696 C C . PHE A 1 86 ? 1.206 8.177 -1.532 1.00 81.25 86 PHE A C 1
ATOM 698 O O . PHE A 1 86 ? 1.681 8.145 -0.400 1.00 81.25 86 PHE A O 1
ATOM 705 N N . GLU A 1 87 ? 1.973 8.349 -2.616 1.00 75.94 87 GLU A N 1
ATOM 706 C CA . GLU A 1 87 ? 3.450 8.292 -2.641 1.00 75.94 87 GLU A CA 1
ATOM 707 C C . GLU A 1 87 ? 4.135 9.150 -1.574 1.00 75.94 87 GLU A C 1
ATOM 709 O O . GLU A 1 87 ? 4.929 8.599 -0.814 1.00 75.94 87 GLU A O 1
ATOM 714 N N . PRO A 1 88 ? 3.801 10.441 -1.401 1.00 74.44 88 PRO A N 1
ATOM 715 C CA . PRO A 1 88 ? 4.432 11.271 -0.374 1.00 74.44 88 PRO A CA 1
ATOM 716 C C . PRO A 1 88 ? 4.233 10.743 1.055 1.00 74.44 88 PRO A C 1
ATOM 718 O O . PRO A 1 88 ? 5.027 11.021 1.957 1.00 74.44 88 PRO A O 1
ATOM 721 N N . LEU A 1 89 ? 3.176 9.961 1.271 1.00 76.00 89 LEU A N 1
ATOM 722 C CA . LEU A 1 89 ? 2.828 9.367 2.559 1.00 76.00 89 LEU A CA 1
ATOM 723 C C . LEU A 1 89 ? 3.452 7.991 2.757 1.00 76.00 89 LEU A C 1
ATOM 725 O O . LEU A 1 89 ? 3.372 7.450 3.855 1.00 76.00 89 LEU A O 1
ATOM 729 N N . TRP A 1 90 ? 4.107 7.439 1.737 1.00 77.75 90 TRP A N 1
ATOM 730 C CA . TRP A 1 90 ? 4.886 6.212 1.860 1.00 77.75 90 TRP A CA 1
ATOM 731 C C . TRP A 1 90 ? 5.969 6.322 2.937 1.00 77.75 90 TRP A C 1
ATOM 733 O O . TRP A 1 90 ? 6.259 5.348 3.624 1.00 77.75 90 TRP A O 1
ATOM 743 N N . THR A 1 91 ? 6.469 7.535 3.192 1.00 73.88 91 THR A N 1
ATOM 744 C CA . THR A 1 91 ? 7.344 7.824 4.339 1.00 73.88 91 THR A CA 1
ATOM 745 C C . THR A 1 91 ? 6.772 7.358 5.680 1.00 73.88 91 THR A C 1
ATOM 747 O O . THR A 1 91 ? 7.540 7.042 6.577 1.00 73.88 91 THR A O 1
ATOM 750 N N . LEU A 1 92 ? 5.447 7.282 5.844 1.00 74.00 92 LEU A N 1
ATOM 751 C CA . LEU A 1 92 ? 4.813 6.760 7.061 1.00 74.00 92 LEU A CA 1
ATOM 752 C C . LEU A 1 92 ? 5.006 5.253 7.229 1.00 74.00 92 LEU A C 1
ATOM 754 O O . LEU A 1 92 ? 4.898 4.769 8.348 1.00 74.00 92 LEU A O 1
ATOM 758 N N . VAL A 1 93 ? 5.255 4.541 6.128 1.00 72.31 93 VAL A N 1
ATOM 759 C CA . VAL A 1 93 ? 5.545 3.103 6.075 1.00 72.31 93 VAL A CA 1
ATOM 760 C C . VAL A 1 93 ? 7.053 2.840 6.182 1.00 72.31 93 VAL A C 1
ATOM 762 O O . VAL A 1 93 ? 7.453 1.800 6.686 1.00 72.31 93 VAL A O 1
ATOM 765 N N . GLU A 1 94 ? 7.897 3.772 5.729 1.00 67.38 94 GLU A N 1
ATOM 766 C CA . GLU A 1 94 ? 9.365 3.668 5.830 1.00 67.38 94 GLU A CA 1
ATOM 767 C C . GLU A 1 94 ? 9.926 4.187 7.162 1.00 67.38 94 GLU A C 1
ATOM 769 O O . GLU A 1 94 ? 11.040 3.853 7.556 1.00 67.38 94 GLU A O 1
ATOM 774 N N . GLN A 1 95 ? 9.220 5.087 7.846 1.00 61.16 95 GLN A N 1
ATOM 775 C CA . GLN A 1 95 ? 9.709 5.682 9.084 1.00 61.16 95 GLN A CA 1
ATOM 776 C C . GLN A 1 95 ? 9.260 4.855 10.288 1.00 61.16 95 GLN A C 1
ATOM 778 O O . GLN A 1 95 ? 8.072 4.771 10.592 1.00 61.16 95 GLN A O 1
ATOM 783 N N . ALA A 1 96 ? 10.261 4.391 11.036 1.00 50.28 96 ALA A N 1
ATOM 784 C CA . ALA A 1 96 ? 10.184 3.657 12.297 1.00 50.28 96 ALA A CA 1
ATOM 785 C C . ALA A 1 96 ? 10.057 2.141 12.145 1.00 50.28 96 ALA A C 1
ATOM 787 O O . ALA A 1 96 ? 9.703 1.632 11.093 1.00 50.28 96 ALA A O 1
ATOM 788 N N . GLU A 1 97 ? 10.396 1.459 13.237 1.00 65.50 97 GLU A N 1
ATOM 789 C CA . GLU A 1 97 ? 10.313 0.023 13.524 1.00 65.50 97 GLU A CA 1
ATOM 790 C C . GLU A 1 97 ? 8.907 -0.539 13.257 1.00 65.50 97 GLU A C 1
ATOM 792 O O . GLU A 1 97 ? 8.168 -0.913 14.168 1.00 65.50 97 GLU A O 1
ATOM 797 N N . ILE A 1 98 ? 8.477 -0.520 12.002 1.00 65.81 98 ILE A N 1
ATOM 798 C CA . ILE A 1 98 ? 7.180 -1.032 11.611 1.00 65.81 98 ILE A CA 1
ATOM 799 C C . ILE A 1 98 ? 7.300 -2.550 11.623 1.00 65.81 98 ILE A C 1
ATOM 801 O O . ILE A 1 98 ? 8.195 -3.104 10.972 1.00 65.81 98 ILE A O 1
ATOM 805 N N . PRO A 1 99 ? 6.439 -3.237 12.390 1.00 69.50 99 PRO A N 1
ATOM 806 C CA . PRO A 1 99 ? 6.460 -4.683 12.426 1.00 69.50 99 PRO A CA 1
ATOM 807 C C . PRO A 1 99 ? 6.145 -5.235 11.034 1.00 69.50 99 PRO A C 1
ATOM 809 O O . PRO A 1 99 ? 5.550 -4.575 10.183 1.00 69.50 99 PRO A O 1
ATOM 812 N N . THR A 1 100 ? 6.537 -6.483 10.799 1.00 80.06 100 THR A N 1
ATOM 813 C CA . THR A 1 100 ? 6.136 -7.200 9.583 1.00 80.06 100 THR A CA 1
ATOM 814 C C . THR A 1 100 ? 4.606 -7.183 9.470 1.00 80.06 100 THR A C 1
ATOM 816 O O . THR A 1 100 ? 3.922 -7.634 10.390 1.00 80.06 100 THR A O 1
ATOM 819 N N . LEU A 1 101 ? 4.059 -6.664 8.362 1.00 85.44 101 LEU A N 1
ATOM 820 C CA . LEU A 1 101 ? 2.605 -6.602 8.159 1.00 85.44 101 LEU A CA 1
ATOM 821 C C . LEU A 1 101 ? 2.120 -7.939 7.589 1.00 85.44 101 LEU A C 1
ATOM 823 O O . LEU A 1 101 ? 1.875 -8.090 6.390 1.00 85.44 101 LEU A O 1
ATOM 827 N N . SER A 1 102 ? 2.050 -8.950 8.453 1.00 85.69 102 SER A N 1
ATOM 828 C CA . SER A 1 102 ? 1.885 -10.351 8.052 1.00 85.69 102 SER A CA 1
ATOM 829 C C . SER A 1 102 ? 0.571 -10.655 7.332 1.00 85.69 102 SER A C 1
ATOM 831 O O . SER A 1 102 ? 0.515 -11.582 6.525 1.00 85.69 102 SER A O 1
ATOM 833 N N . LYS A 1 103 ? -0.480 -9.879 7.607 1.00 90.94 103 LYS A N 1
ATOM 834 C CA . LYS A 1 103 ? -1.823 -10.057 7.034 1.00 90.94 103 LYS A CA 1
ATOM 835 C C . LYS A 1 103 ? -2.078 -9.199 5.800 1.00 90.94 103 LYS A C 1
ATOM 837 O O . LYS A 1 103 ? -3.132 -9.356 5.188 1.00 90.94 103 LYS A O 1
ATOM 842 N N . LEU A 1 104 ? -1.148 -8.316 5.429 1.00 92.94 104 LEU A N 1
ATOM 843 C CA . LEU A 1 104 ? -1.335 -7.432 4.286 1.00 92.94 104 LEU A CA 1
ATOM 844 C C . LEU A 1 104 ? -1.290 -8.241 2.986 1.00 92.94 104 LEU A C 1
ATOM 846 O O . LEU A 1 104 ? -0.237 -8.739 2.600 1.00 92.94 104 LEU A O 1
ATOM 850 N N . GLU A 1 105 ? -2.425 -8.337 2.295 1.00 95.56 105 GLU A N 1
ATOM 851 C CA . GLU A 1 105 ? -2.566 -9.112 1.058 1.00 95.56 105 GLU A CA 1
ATOM 852 C C . GLU A 1 105 ? -2.569 -8.238 -0.206 1.00 95.56 105 GLU A C 1
ATOM 854 O O . GLU A 1 105 ? -2.167 -8.704 -1.277 1.00 95.56 105 GLU A O 1
ATOM 859 N N . ASP A 1 106 ? -3.015 -6.983 -0.095 1.00 95.50 106 ASP A N 1
ATOM 860 C CA . ASP A 1 106 ? -3.080 -6.008 -1.193 1.00 95.50 106 ASP A CA 1
ATOM 861 C C . ASP A 1 106 ? -2.397 -4.701 -0.784 1.00 95.50 106 ASP A C 1
ATOM 863 O O . ASP A 1 106 ? -2.846 -4.001 0.132 1.00 95.50 106 ASP A O 1
ATOM 867 N N . LEU A 1 107 ? -1.320 -4.373 -1.497 1.00 92.44 107 LEU A N 1
ATOM 868 C CA . LEU A 1 107 ? -0.634 -3.098 -1.393 1.00 92.44 107 LEU A CA 1
ATOM 869 C C . LEU A 1 107 ? -0.828 -2.306 -2.686 1.00 92.44 107 LEU A C 1
ATOM 871 O O . LEU A 1 107 ? -0.389 -2.710 -3.762 1.00 92.44 107 LEU A O 1
ATOM 875 N N . SER A 1 108 ? -1.447 -1.138 -2.570 1.00 90.94 108 SER A N 1
ATOM 876 C CA . SER A 1 108 ? -1.641 -0.191 -3.661 1.00 90.94 108 SER A CA 1
ATOM 877 C C . SER A 1 108 ? -0.880 1.103 -3.384 1.00 90.94 108 SER A C 1
ATOM 879 O O . SER A 1 108 ? -1.159 1.810 -2.418 1.00 90.94 108 SER A O 1
ATOM 881 N N . ILE A 1 109 ? 0.033 1.451 -4.276 1.00 86.56 109 ILE A N 1
ATOM 882 C CA . ILE A 1 109 ? 0.848 2.655 -4.204 1.00 86.56 109 ILE A CA 1
ATOM 883 C C . ILE A 1 109 ? 0.402 3.614 -5.310 1.00 86.56 109 ILE A C 1
ATOM 885 O O . ILE A 1 109 ? 0.423 3.265 -6.494 1.00 86.56 109 ILE A O 1
ATOM 889 N N . MET A 1 110 ? -0.018 4.821 -4.928 1.00 82.06 110 MET A N 1
ATOM 890 C CA . MET A 1 110 ? -0.489 5.850 -5.861 1.00 82.06 110 MET A CA 1
ATOM 891 C C . MET A 1 110 ? 0.549 6.956 -6.013 1.00 82.06 110 MET A C 1
ATOM 893 O O . MET A 1 110 ? 0.872 7.604 -5.024 1.00 82.06 110 MET A O 1
ATOM 897 N N . ALA A 1 111 ? 1.031 7.224 -7.225 1.00 75.50 111 ALA A N 1
ATOM 898 C CA . ALA A 1 111 ? 1.937 8.350 -7.474 1.00 75.50 111 ALA A CA 1
ATOM 899 C C . ALA A 1 111 ? 1.224 9.535 -8.150 1.00 75.50 111 ALA A C 1
ATOM 901 O O . ALA A 1 111 ? 0.233 9.349 -8.869 1.00 75.50 111 ALA A O 1
ATOM 902 N N . MET A 1 112 ? 1.739 10.746 -7.897 1.00 65.12 112 MET A N 1
ATOM 903 C CA . MET A 1 112 ? 1.235 12.013 -8.442 1.00 65.12 112 MET A CA 1
ATOM 904 C C . MET A 1 112 ? 2.075 12.565 -9.599 1.00 65.12 112 MET A C 1
ATOM 906 O O . MET A 1 112 ? 3.111 12.017 -9.963 1.00 65.12 112 MET A O 1
ATOM 910 N N . GLU A 1 113 ? 1.549 13.639 -10.185 1.00 58.41 113 GLU A N 1
ATOM 911 C CA . GLU A 1 113 ? 1.712 14.085 -11.568 1.00 58.41 113 GLU A CA 1
ATOM 912 C C . GLU A 1 113 ? 3.146 14.386 -12.032 1.00 58.41 113 GLU A C 1
ATOM 914 O O . GLU A 1 113 ? 3.436 14.156 -13.209 1.00 58.41 113 GLU A O 1
ATOM 919 N N . ASP A 1 114 ? 4.033 14.783 -11.111 1.00 50.66 114 ASP A N 1
ATOM 920 C CA . ASP A 1 114 ? 5.242 15.559 -11.440 1.00 50.66 114 ASP A CA 1
ATOM 921 C C . ASP A 1 114 ? 6.580 14.898 -11.080 1.00 50.66 114 ASP A C 1
ATOM 923 O O . ASP A 1 114 ? 7.635 15.523 -11.202 1.00 50.66 114 ASP A O 1
ATOM 927 N N . ARG A 1 115 ? 6.584 13.642 -10.623 1.00 48.56 115 ARG A N 1
ATOM 928 C CA . ARG A 1 115 ? 7.832 12.949 -10.268 1.00 48.56 115 ARG A CA 1
ATOM 929 C C . ARG A 1 115 ? 8.009 11.695 -11.107 1.00 48.56 115 ARG A C 1
ATOM 931 O O . ARG A 1 115 ? 7.204 10.765 -11.043 1.00 48.56 115 ARG A O 1
ATOM 938 N N . THR A 1 116 ? 9.088 11.652 -11.887 1.00 44.62 116 THR A N 1
ATOM 939 C CA . THR A 1 116 ? 9.644 10.376 -12.338 1.00 44.62 116 THR A CA 1
ATOM 940 C C . THR A 1 116 ? 9.947 9.556 -11.085 1.00 44.62 116 THR A C 1
ATOM 942 O O . THR A 1 116 ? 10.500 10.079 -10.112 1.00 44.62 116 THR A O 1
ATOM 945 N N . LEU A 1 117 ? 9.593 8.267 -11.080 1.00 49.62 117 LEU A N 1
ATOM 946 C CA . LEU A 1 117 ? 9.893 7.382 -9.946 1.00 49.62 117 LEU A CA 1
ATOM 947 C C . LEU A 1 117 ? 11.382 7.298 -9.610 1.00 49.62 117 LEU A C 1
ATOM 949 O O . LEU A 1 117 ? 11.748 6.873 -8.522 1.00 49.62 117 LEU A O 1
ATOM 953 N N . GLU A 1 118 ? 1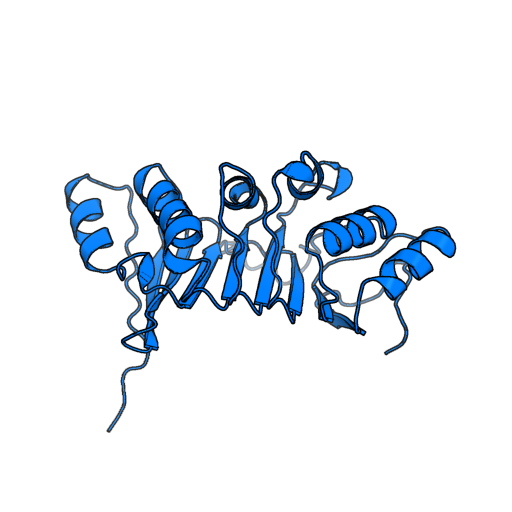2.231 7.763 -10.514 1.00 40.97 118 GLU A N 1
ATOM 954 C CA . GLU A 1 118 ? 13.670 7.900 -10.341 1.00 40.97 118 GLU A CA 1
ATOM 955 C C . GLU A 1 118 ? 14.054 8.866 -9.201 1.00 40.97 118 GLU A C 1
ATOM 957 O O . GLU A 1 118 ? 15.128 8.723 -8.627 1.00 40.97 118 GLU A O 1
ATOM 962 N N . THR A 1 119 ? 13.166 9.791 -8.805 1.00 48.72 119 THR A N 1
ATOM 963 C CA . THR A 1 119 ? 13.323 10.635 -7.596 1.00 48.72 119 THR A CA 1
ATOM 964 C C . THR A 1 119 ? 12.470 10.178 -6.406 1.00 48.72 119 THR A C 1
ATOM 966 O O . THR A 1 119 ? 12.541 10.789 -5.325 1.00 48.72 119 THR A O 1
ATOM 969 N N . ASN A 1 120 ? 11.675 9.113 -6.589 1.00 53.12 120 ASN A N 1
ATOM 970 C CA . ASN A 1 120 ? 10.640 8.724 -5.640 1.00 53.12 120 ASN A CA 1
ATOM 971 C C . ASN A 1 120 ? 11.201 8.140 -4.356 1.00 53.12 120 ASN A C 1
ATOM 973 O O . ASN A 1 120 ? 12.216 7.441 -4.300 1.00 53.12 120 ASN A O 1
ATOM 977 N N . ILE A 1 121 ? 10.463 8.454 -3.305 1.00 52.66 121 ILE A N 1
ATOM 978 C CA . ILE A 1 121 ? 10.806 8.187 -1.921 1.00 52.66 121 ILE A CA 1
ATOM 979 C C . ILE A 1 121 ? 10.919 6.670 -1.677 1.00 52.66 121 ILE A C 1
ATOM 981 O O . ILE A 1 121 ? 11.818 6.262 -0.952 1.00 52.66 121 ILE A O 1
ATOM 985 N N . PHE A 1 122 ? 10.147 5.856 -2.416 1.00 54.97 122 PHE A N 1
ATOM 986 C CA . PHE A 1 122 ? 10.079 4.385 -2.326 1.00 54.97 122 PHE A CA 1
ATOM 987 C C . PHE A 1 122 ? 11.411 3.632 -2.393 1.00 54.97 122 PHE A C 1
ATOM 989 O O . PHE A 1 122 ? 11.490 2.478 -1.973 1.00 54.97 122 PHE A O 1
ATOM 996 N N . PHE A 1 123 ? 12.430 4.225 -3.019 1.00 55.34 123 PHE A N 1
ATOM 997 C CA . PHE A 1 123 ? 13.706 3.558 -3.285 1.00 55.34 123 PHE A CA 1
ATOM 998 C C . PHE A 1 123 ? 14.862 4.117 -2.452 1.00 55.34 123 PHE A C 1
ATOM 1000 O O . PHE A 1 123 ? 15.992 3.657 -2.627 1.00 55.34 123 PHE A O 1
ATOM 1007 N N . ARG A 1 124 ? 14.612 5.109 -1.582 1.00 59.62 124 ARG A N 1
ATOM 1008 C CA . ARG A 1 124 ? 15.686 5.857 -0.907 1.00 59.62 124 ARG A CA 1
ATOM 1009 C C . ARG A 1 124 ? 16.371 5.061 0.198 1.00 59.62 124 ARG A C 1
ATOM 1011 O O . ARG A 1 124 ? 17.594 5.100 0.273 1.00 59.62 124 ARG A O 1
ATOM 1018 N N . ASP A 1 125 ? 15.618 4.338 1.026 1.00 65.88 125 ASP A N 1
ATOM 1019 C CA . ASP A 1 125 ? 16.187 3.526 2.108 1.00 65.88 125 ASP A CA 1
ATOM 1020 C C . ASP A 1 125 ? 15.498 2.163 2.214 1.00 65.88 125 ASP A C 1
ATOM 1022 O O . ASP A 1 125 ? 14.534 1.952 2.949 1.00 65.88 125 ASP A O 1
ATOM 1026 N N . ARG A 1 126 ? 16.043 1.207 1.461 1.00 69.19 126 ARG A N 1
ATOM 1027 C CA . ARG A 1 126 ? 15.528 -0.164 1.360 1.00 69.19 126 ARG A CA 1
ATOM 1028 C C . ARG A 1 126 ? 15.600 -0.933 2.679 1.00 69.19 126 ARG A C 1
ATOM 1030 O O . ARG A 1 126 ? 14.856 -1.890 2.848 1.00 69.19 126 ARG A O 1
ATOM 1037 N N . SER A 1 127 ? 16.471 -0.528 3.606 1.00 69.12 127 SER A N 1
ATOM 1038 C CA . SER A 1 127 ? 16.612 -1.195 4.907 1.00 69.12 127 SER A CA 1
ATOM 1039 C C . SER A 1 127 ? 15.417 -0.960 5.833 1.00 69.12 127 SER A C 1
ATOM 1041 O O . SER A 1 127 ? 15.226 -1.704 6.793 1.00 69.12 127 SER A O 1
ATOM 1043 N N . LYS A 1 128 ? 14.600 0.054 5.525 1.00 72.56 128 LYS A N 1
ATOM 1044 C CA . LYS A 1 128 ? 13.457 0.475 6.336 1.00 72.56 128 LYS A CA 1
ATOM 1045 C C . LYS A 1 128 ? 12.102 0.069 5.765 1.00 72.56 128 LYS A C 1
ATOM 1047 O O . LYS A 1 128 ? 11.074 0.392 6.350 1.00 72.56 128 LYS A O 1
ATOM 1052 N N . ILE A 1 129 ? 12.082 -0.626 4.629 1.00 76.50 129 ILE A N 1
ATOM 1053 C CA . ILE A 1 129 ? 10.837 -1.134 4.055 1.00 76.50 129 ILE A CA 1
ATOM 1054 C C . ILE A 1 129 ? 10.412 -2.367 4.869 1.00 76.50 129 ILE A C 1
ATOM 1056 O O . ILE A 1 129 ? 11.187 -3.324 4.965 1.00 76.50 129 ILE A O 1
ATOM 1060 N N . PRO A 1 130 ? 9.203 -2.382 5.459 1.00 77.75 130 PRO A N 1
ATOM 1061 C CA . PRO A 1 130 ? 8.722 -3.545 6.188 1.00 77.75 130 PRO A CA 1
ATOM 1062 C C . PRO A 1 130 ? 8.483 -4.722 5.238 1.00 77.75 130 PRO A C 1
ATOM 1064 O O . PRO A 1 130 ? 8.200 -4.554 4.052 1.00 77.75 130 PRO A O 1
ATOM 1067 N N . LYS A 1 131 ? 8.583 -5.942 5.769 1.00 83.94 131 LYS A N 1
ATOM 1068 C CA . LYS A 1 131 ? 8.265 -7.161 5.016 1.00 83.94 131 LYS A CA 1
ATOM 1069 C C . LYS A 1 131 ? 6.757 -7.397 4.983 1.00 83.94 131 LYS A C 1
ATOM 1071 O O . LYS A 1 131 ? 6.055 -7.109 5.956 1.00 83.94 131 LYS A O 1
ATOM 1076 N N . PHE A 1 132 ? 6.287 -7.998 3.892 1.00 89.06 132 PHE A N 1
ATOM 1077 C CA . PHE A 1 132 ? 4.867 -8.284 3.666 1.00 89.06 132 PHE A CA 1
ATOM 1078 C C . PHE A 1 132 ? 4.666 -9.758 3.270 1.00 89.06 132 PHE A C 1
ATOM 1080 O O . PHE A 1 132 ? 4.333 -10.045 2.123 1.00 89.06 132 PHE A O 1
ATOM 1087 N N . PRO A 1 133 ? 4.876 -10.730 4.179 1.00 89.00 133 PRO A N 1
ATOM 1088 C CA . PRO A 1 133 ? 4.872 -12.155 3.832 1.00 89.00 133 PRO A CA 1
ATOM 1089 C C . PRO A 1 133 ? 3.521 -12.655 3.291 1.00 89.00 133 PRO A C 1
ATOM 1091 O O . PRO A 1 133 ? 3.485 -13.642 2.563 1.00 89.00 133 PRO A O 1
ATOM 1094 N N . GLY A 1 134 ? 2.416 -11.974 3.617 1.00 90.69 134 GLY A N 1
ATOM 1095 C CA . GLY A 1 134 ? 1.077 -12.273 3.100 1.00 90.69 134 GLY A CA 1
ATOM 1096 C C . GLY A 1 134 ? 0.734 -11.609 1.761 1.00 90.69 134 GLY A C 1
ATOM 1097 O O . GLY A 1 134 ? -0.369 -11.826 1.254 1.00 90.69 134 GLY A O 1
ATOM 1098 N N . LEU A 1 135 ? 1.632 -10.802 1.182 1.00 94.62 135 LEU A N 1
ATOM 1099 C CA . LEU A 1 135 ? 1.311 -9.961 0.032 1.00 94.62 135 LEU A CA 1
ATOM 1100 C C . LEU A 1 135 ? 1.067 -10.795 -1.226 1.00 94.62 135 LEU A C 1
ATOM 1102 O O . LEU A 1 135 ? 1.967 -11.440 -1.763 1.00 94.62 135 LEU A O 1
ATOM 1106 N N . LYS A 1 136 ? -0.159 -10.713 -1.743 1.00 95.06 136 LYS A N 1
ATOM 1107 C CA . LYS A 1 136 ? -0.586 -11.385 -2.977 1.00 95.06 136 LYS A CA 1
ATOM 1108 C C . LYS A 1 136 ? -0.587 -10.434 -4.162 1.00 95.06 136 LYS A C 1
ATOM 1110 O O . LYS A 1 136 ? -0.290 -10.854 -5.278 1.00 95.06 136 LYS A O 1
ATOM 1115 N N . THR A 1 137 ? -0.937 -9.168 -3.937 1.00 95.31 137 THR A N 1
ATOM 1116 C CA . THR A 1 137 ? -1.101 -8.170 -5.000 1.00 95.31 137 THR A CA 1
ATOM 1117 C C . THR A 1 137 ? -0.332 -6.899 -4.675 1.00 95.31 137 THR A C 1
ATOM 1119 O O . THR A 1 137 ? -0.530 -6.304 -3.620 1.00 95.31 137 THR A O 1
ATOM 1122 N N . LEU A 1 138 ? 0.496 -6.458 -5.620 1.00 92.19 138 LEU A N 1
ATOM 1123 C CA . LEU A 1 138 ? 1.181 -5.173 -5.586 1.00 92.19 138 LEU A CA 1
ATOM 1124 C C . LEU A 1 138 ? 0.699 -4.328 -6.762 1.00 92.19 138 LEU A C 1
ATOM 1126 O O . LEU A 1 138 ? 0.893 -4.697 -7.920 1.00 92.19 138 LEU A O 1
ATOM 1130 N N . THR A 1 139 ? 0.078 -3.191 -6.473 1.00 90.56 139 THR A N 1
ATOM 1131 C CA . THR A 1 139 ? -0.436 -2.276 -7.489 1.00 90.56 139 THR A CA 1
ATOM 1132 C C . THR A 1 139 ? 0.326 -0.962 -7.467 1.00 90.56 139 THR A C 1
ATOM 1134 O O . THR A 1 139 ? 0.313 -0.264 -6.459 1.00 90.56 139 THR A O 1
ATOM 1137 N N . PHE A 1 140 ? 0.893 -0.571 -8.605 1.00 85.88 140 PHE A N 1
ATOM 1138 C CA . PHE A 1 140 ? 1.318 0.805 -8.850 1.00 85.88 140 PHE A CA 1
ATOM 1139 C C . PHE A 1 140 ? 0.285 1.486 -9.731 1.00 85.88 140 PHE A C 1
ATOM 1141 O O . PHE A 1 140 ? -0.077 0.969 -10.794 1.00 85.88 140 PHE A O 1
ATOM 1148 N N . MET A 1 141 ? -0.204 2.640 -9.291 1.00 82.56 141 MET A N 1
ATOM 1149 C CA . MET A 1 141 ? -1.210 3.380 -10.038 1.00 82.56 141 MET A CA 1
ATOM 1150 C C . MET A 1 141 ? -0.944 4.879 -10.070 1.00 82.56 141 MET A C 1
ATOM 1152 O O . MET A 1 141 ? -0.421 5.463 -9.121 1.00 82.56 141 MET A O 1
ATOM 1156 N N . ARG A 1 142 ? -1.353 5.515 -11.166 1.00 76.12 142 ARG A N 1
ATOM 1157 C CA . ARG A 1 142 ? -1.423 6.972 -11.255 1.00 76.12 142 ARG A CA 1
ATOM 1158 C C . ARG A 1 142 ? -2.713 7.467 -10.622 1.00 76.12 142 ARG A C 1
ATOM 1160 O O . ARG A 1 142 ? -3.798 7.062 -11.041 1.00 76.12 142 ARG A O 1
ATOM 1167 N N . GLN A 1 143 ? -2.605 8.362 -9.642 1.00 70.12 143 GLN A N 1
ATOM 1168 C CA . GLN A 1 143 ? -3.779 9.071 -9.145 1.00 70.12 143 GLN A CA 1
ATOM 1169 C C . GLN A 1 143 ? -4.226 10.080 -10.207 1.00 70.12 143 GLN A C 1
ATOM 1171 O O . GLN A 1 143 ? -3.430 10.894 -10.676 1.00 70.12 143 GLN A O 1
ATOM 1176 N N . ARG A 1 144 ? -5.502 10.032 -10.601 1.00 59.84 144 ARG A N 1
ATOM 1177 C CA . ARG A 1 144 ? -6.109 11.139 -11.350 1.00 59.84 144 ARG A CA 1
ATOM 1178 C C . ARG A 1 144 ? -6.398 12.270 -10.356 1.00 59.84 144 ARG A C 1
ATOM 1180 O O . ARG A 1 144 ? -6.959 11.966 -9.300 1.00 59.84 144 ARG A O 1
ATOM 1187 N N . PRO A 1 145 ? -6.060 13.533 -10.658 1.00 49.50 145 PRO A N 1
ATOM 1188 C CA . PRO A 1 145 ? -6.445 14.65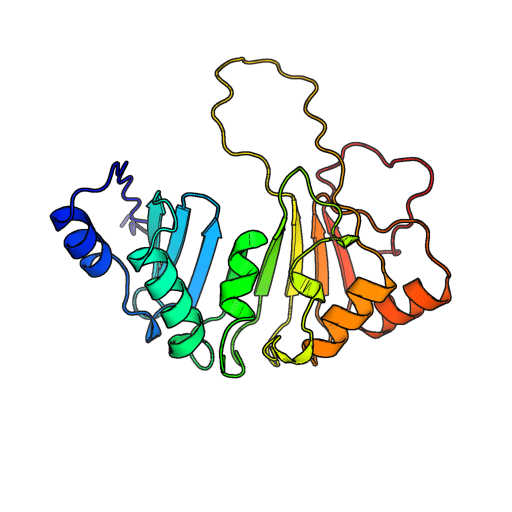1 -9.812 1.00 49.50 145 PRO A CA 1
ATOM 1189 C C . PRO A 1 145 ? -7.967 14.648 -9.646 1.00 49.50 145 PRO A C 1
ATOM 1191 O O . PRO A 1 145 ? -8.709 14.719 -10.623 1.00 49.50 145 PRO A O 1
ATOM 1194 N N . THR A 1 146 ? -8.448 14.539 -8.410 1.00 46.09 146 THR A N 1
ATOM 1195 C CA . THR A 1 146 ? -9.859 14.753 -8.065 1.00 46.09 146 THR A CA 1
ATOM 1196 C C . THR A 1 146 ? -10.074 16.231 -7.759 1.00 46.09 146 THR A C 1
ATOM 1198 O O . THR A 1 146 ? -10.410 16.593 -6.637 1.00 46.09 146 THR A O 1
ATOM 1201 N N . TYR A 1 147 ? -9.846 17.097 -8.743 1.00 38.72 147 TYR A N 1
ATOM 1202 C CA . TYR A 1 147 ? -10.386 18.455 -8.711 1.00 38.72 147 TYR A CA 1
ATOM 1203 C C . TYR A 1 147 ? -11.716 18.450 -9.471 1.00 38.72 147 TYR A C 1
ATOM 1205 O O . TYR A 1 147 ? -11.794 17.812 -10.525 1.00 38.72 147 TYR A O 1
ATOM 1213 N N . PRO A 1 148 ? -12.766 19.153 -9.005 1.00 38.34 148 PRO A N 1
ATOM 1214 C CA . PRO A 1 148 ? -13.787 19.601 -9.930 1.00 38.34 148 PRO A CA 1
ATOM 1215 C C . PRO A 1 148 ? -13.085 20.635 -10.809 1.00 38.34 148 PRO A C 1
ATOM 1217 O O . PRO A 1 148 ? -12.864 21.766 -10.381 1.00 38.34 148 PRO A O 1
ATOM 1220 N N . ALA A 1 149 ? -12.628 20.231 -11.993 1.00 38.75 149 ALA A N 1
ATOM 1221 C CA . ALA A 1 149 ? -12.261 21.210 -12.998 1.00 38.75 149 ALA A CA 1
ATOM 1222 C C . ALA A 1 149 ? -13.536 22.017 -13.256 1.00 38.75 149 ALA A C 1
ATOM 1224 O O . ALA A 1 149 ? -14.511 21.486 -13.779 1.00 38.75 149 ALA A O 1
ATOM 1225 N N . ALA A 1 150 ? -13.549 23.268 -12.803 1.00 36.66 150 ALA A N 1
ATOM 1226 C CA . ALA A 1 150 ? -14.627 24.209 -13.069 1.00 36.66 150 ALA A CA 1
ATOM 1227 C C . ALA A 1 150 ? -14.727 24.566 -14.562 1.00 36.66 150 ALA A C 1
ATOM 1229 O O . ALA A 1 150 ? -15.639 25.286 -14.941 1.00 36.66 150 ALA A O 1
ATOM 1230 N N . ASP A 1 151 ? -13.853 24.008 -15.403 1.00 36.75 151 ASP A N 1
ATOM 1231 C CA . ASP A 1 151 ? -13.867 24.187 -16.841 1.00 36.75 151 ASP A CA 1
ATOM 1232 C C . ASP A 1 151 ? -13.985 22.825 -17.526 1.00 36.75 151 ASP A C 1
ATOM 1234 O O . ASP A 1 151 ? -13.052 22.020 -17.610 1.00 36.75 151 ASP A O 1
ATOM 1238 N N . ASP A 1 152 ? -15.206 22.588 -17.983 1.00 36.94 152 ASP A N 1
ATOM 1239 C CA . ASP A 1 152 ? -15.708 21.446 -18.730 1.00 36.94 152 ASP A CA 1
ATOM 1240 C C . ASP A 1 152 ? -15.062 21.407 -20.132 1.00 36.94 152 ASP A C 1
ATOM 1242 O O . ASP A 1 152 ? -15.683 21.673 -21.163 1.00 36.94 152 ASP A O 1
ATOM 1246 N N . HIS A 1 153 ? -13.759 21.127 -20.189 1.00 37.75 153 HIS A N 1
ATOM 1247 C CA . HIS A 1 153 ? -13.051 20.840 -21.432 1.00 37.75 153 HIS A CA 1
ATOM 1248 C C . HIS A 1 153 ? -12.898 19.318 -21.589 1.00 37.75 153 HIS A C 1
ATOM 1250 O O . HIS A 1 153 ? -12.013 18.716 -20.973 1.00 37.75 153 HIS A O 1
ATOM 1256 N N . PRO A 1 154 ? -13.700 18.658 -22.454 1.00 39.16 154 PRO A N 1
ATOM 1257 C CA . PRO A 1 154 ? -13.698 17.205 -22.629 1.00 39.16 154 PRO A CA 1
ATOM 1258 C C . PRO A 1 154 ? -12.504 16.693 -23.454 1.00 39.16 154 PRO A C 1
ATOM 1260 O O . PRO A 1 154 ? -12.570 15.668 -24.134 1.00 39.16 154 PRO A O 1
ATOM 1263 N N . GLY A 1 155 ? -11.365 17.376 -23.399 1.00 42.19 155 GLY A N 1
ATOM 1264 C CA . GLY A 1 155 ? -10.164 16.945 -24.087 1.00 42.19 155 GLY A CA 1
ATOM 1265 C C . GLY A 1 155 ? -8.917 17.608 -23.532 1.00 42.19 155 GLY A C 1
ATOM 1266 O O . GLY A 1 155 ? -8.859 18.825 -23.437 1.00 42.19 155 GLY A O 1
ATOM 1267 N N . ARG A 1 156 ? -7.879 16.785 -23.327 1.00 41.72 156 ARG A N 1
ATOM 1268 C CA . ARG A 1 156 ? -6.439 17.133 -23.358 1.00 41.72 156 ARG A CA 1
ATOM 1269 C C . ARG A 1 156 ? -5.631 17.177 -22.064 1.00 41.72 156 ARG A C 1
ATOM 1271 O O . ARG A 1 156 ? -4.435 17.415 -22.174 1.00 41.72 156 ARG A O 1
ATOM 1278 N N . TYR A 1 157 ? -6.132 16.752 -20.911 1.00 41.69 157 TYR A N 1
ATOM 1279 C CA . TYR A 1 157 ? -5.208 16.341 -19.840 1.00 41.69 157 TYR A CA 1
ATOM 1280 C C . TYR A 1 157 ? -4.846 14.861 -20.006 1.00 41.69 157 TYR A C 1
ATOM 1282 O O . TYR A 1 157 ? -5.302 13.985 -19.273 1.00 41.69 157 TYR A O 1
ATOM 1290 N N . LYS A 1 158 ? -4.040 14.561 -21.038 1.00 54.12 158 LYS A N 1
ATOM 1291 C CA . LYS A 1 158 ? -3.283 13.303 -21.073 1.00 54.12 158 LYS A CA 1
ATOM 1292 C C . LYS A 1 158 ? -2.144 13.460 -20.085 1.00 54.12 158 LYS A C 1
ATOM 1294 O O . LYS A 1 158 ? -1.063 13.919 -20.440 1.00 54.12 158 LYS A O 1
ATOM 1299 N N . LEU A 1 159 ? -2.422 13.096 -18.845 1.00 55.97 159 LEU A N 1
ATOM 1300 C CA . LEU A 1 159 ? -1.372 12.956 -17.861 1.00 55.97 159 LEU A CA 1
ATOM 1301 C C . LEU A 1 159 ? -0.327 11.971 -18.401 1.00 55.97 159 LEU A C 1
ATOM 1303 O O . LEU A 1 159 ? -0.728 10.899 -18.875 1.00 55.97 159 LEU A O 1
ATOM 1307 N N . PRO A 1 160 ? 0.977 12.305 -18.381 1.00 62.12 160 PRO A N 1
ATOM 1308 C CA . PRO A 1 160 ? 1.995 11.371 -18.836 1.00 62.12 160 PRO A CA 1
ATOM 1309 C C . PRO A 1 160 ? 1.900 10.067 -18.029 1.00 62.12 160 PRO A C 1
ATOM 1311 O O . PRO A 1 160 ? 1.416 10.064 -16.900 1.00 62.12 160 PRO A O 1
ATOM 1314 N N . PRO A 1 161 ? 2.313 8.919 -18.568 1.00 66.31 161 PRO A N 1
ATOM 1315 C CA . PRO A 1 161 ? 2.434 7.725 -17.749 1.00 66.31 161 PRO A CA 1
ATOM 1316 C C . PRO A 1 161 ? 3.470 7.931 -16.642 1.00 66.31 161 PRO A C 1
ATOM 1318 O O . PRO A 1 161 ? 4.437 8.674 -16.799 1.00 66.31 161 PRO A O 1
ATOM 1321 N N . ILE A 1 162 ? 3.290 7.233 -15.527 1.00 73.19 162 ILE A N 1
ATOM 1322 C CA . ILE A 1 162 ? 4.366 7.053 -14.553 1.00 73.19 162 ILE A CA 1
ATOM 1323 C C . ILE A 1 162 ? 5.406 6.112 -15.171 1.00 73.19 162 ILE A C 1
ATOM 1325 O O . ILE A 1 162 ? 5.046 5.015 -15.579 1.00 73.19 162 ILE A O 1
ATOM 1329 N N . VAL A 1 163 ? 6.677 6.499 -15.225 1.00 75.12 163 VAL A N 1
ATOM 1330 C CA . VAL A 1 163 ? 7.752 5.636 -15.743 1.00 75.12 163 VAL A CA 1
ATOM 1331 C C . VAL A 1 163 ? 8.476 4.970 -14.572 1.00 75.12 163 VAL A C 1
ATOM 1333 O O . VAL A 1 163 ? 8.967 5.685 -13.699 1.00 75.12 163 VAL A O 1
ATOM 1336 N N . ILE A 1 164 ? 8.534 3.631 -14.538 1.00 77.81 164 ILE A N 1
ATOM 1337 C CA . ILE A 1 164 ? 9.300 2.856 -13.537 1.00 77.81 164 ILE A CA 1
ATOM 1338 C C . ILE A 1 164 ? 10.403 2.077 -14.242 1.00 77.81 164 ILE A C 1
ATOM 1340 O O . ILE A 1 164 ? 10.110 1.291 -15.139 1.00 77.81 164 ILE A O 1
ATOM 1344 N N . ASN A 1 165 ? 11.650 2.220 -13.797 1.00 80.19 165 ASN A N 1
ATOM 1345 C CA . ASN A 1 165 ? 12.732 1.360 -14.261 1.00 80.19 165 ASN A CA 1
ATOM 1346 C C . ASN A 1 165 ? 12.501 -0.105 -13.795 1.00 80.19 165 ASN A C 1
ATOM 1348 O O . ASN A 1 165 ? 12.276 -0.328 -12.598 1.00 80.19 165 ASN A O 1
ATOM 1352 N N . PRO A 1 166 ? 12.578 -1.115 -14.687 1.00 84.06 166 PRO A N 1
ATOM 1353 C CA . PRO A 1 166 ? 12.339 -2.515 -14.324 1.00 84.06 166 PRO A CA 1
ATOM 1354 C C . PRO A 1 166 ? 13.286 -3.067 -13.253 1.00 84.06 166 PRO A C 1
ATOM 1356 O O . PRO A 1 166 ? 12.823 -3.767 -12.354 1.00 84.06 166 PRO A O 1
ATOM 1359 N N . ALA A 1 167 ? 14.574 -2.712 -13.277 1.00 83.75 167 ALA A N 1
ATOM 1360 C CA . ALA A 1 167 ? 15.550 -3.159 -12.279 1.00 83.75 167 ALA A CA 1
ATOM 1361 C C . ALA A 1 167 ? 15.257 -2.577 -10.886 1.00 83.75 167 ALA A C 1
ATOM 1363 O O . ALA A 1 167 ? 15.362 -3.272 -9.868 1.00 83.75 167 ALA A O 1
ATOM 1364 N N . GLN A 1 168 ? 14.829 -1.311 -10.826 1.00 81.44 168 GLN A N 1
ATOM 1365 C CA . GLN A 1 168 ? 14.390 -0.688 -9.573 1.00 81.44 168 GLN A CA 1
ATOM 1366 C C . GLN A 1 168 ? 13.151 -1.394 -9.020 1.00 81.44 168 GLN A C 1
ATOM 1368 O O . GLN A 1 168 ? 13.110 -1.724 -7.834 1.00 81.44 168 GLN A O 1
ATOM 1373 N N . LEU A 1 169 ? 12.174 -1.681 -9.883 1.00 84.50 169 LEU A N 1
ATOM 1374 C CA . LEU A 1 169 ? 10.957 -2.393 -9.505 1.00 84.50 169 LEU A CA 1
ATOM 1375 C C . LEU A 1 169 ? 11.254 -3.816 -9.011 1.00 84.50 169 LEU A C 1
ATOM 1377 O O . LEU A 1 169 ? 10.737 -4.216 -7.971 1.00 84.50 169 LEU A O 1
ATOM 1381 N N . ALA A 1 170 ? 12.128 -4.548 -9.706 1.00 86.88 170 ALA A N 1
ATOM 1382 C CA . ALA A 1 170 ? 12.573 -5.879 -9.300 1.00 86.88 170 ALA A CA 1
ATOM 1383 C C . ALA A 1 170 ? 13.221 -5.847 -7.911 1.00 86.88 170 ALA A C 1
ATOM 1385 O O . ALA A 1 170 ? 12.907 -6.674 -7.057 1.00 86.88 170 ALA A O 1
ATOM 1386 N N . THR A 1 171 ? 14.074 -4.849 -7.666 1.00 86.38 171 THR A N 1
ATOM 1387 C CA . THR A 1 171 ? 14.739 -4.690 -6.370 1.00 86.38 171 THR A CA 1
ATOM 1388 C C . THR A 1 171 ? 13.757 -4.339 -5.257 1.00 86.38 171 THR A C 1
ATOM 1390 O O . THR A 1 171 ? 13.861 -4.869 -4.158 1.00 86.38 171 THR A O 1
ATOM 1393 N N . PHE A 1 172 ? 12.788 -3.462 -5.524 1.00 85.12 172 PHE A N 1
ATOM 1394 C CA . PHE A 1 172 ? 11.747 -3.138 -4.549 1.00 85.12 172 PHE A CA 1
ATOM 1395 C C . PHE A 1 172 ? 10.943 -4.379 -4.166 1.00 85.12 172 PHE A C 1
ATOM 1397 O O . PHE A 1 172 ? 10.766 -4.636 -2.981 1.00 85.12 172 PHE A O 1
ATOM 1404 N N . ILE A 1 173 ? 10.518 -5.174 -5.152 1.00 88.44 173 ILE A N 1
ATOM 1405 C CA . ILE A 1 173 ? 9.760 -6.409 -4.916 1.00 88.44 173 ILE A CA 1
ATOM 1406 C C . ILE A 1 173 ? 10.587 -7.422 -4.116 1.00 88.44 173 ILE A C 1
ATOM 1408 O O . ILE A 1 173 ? 10.056 -8.063 -3.213 1.00 88.44 173 ILE A O 1
ATOM 1412 N N . ASP A 1 174 ? 11.887 -7.523 -4.396 1.00 88.19 174 ASP A N 1
ATOM 1413 C CA . ASP A 1 174 ? 12.796 -8.402 -3.657 1.00 88.19 174 ASP A CA 1
ATOM 1414 C C . ASP A 1 174 ? 12.849 -8.064 -2.159 1.00 88.19 174 ASP A C 1
ATOM 1416 O O . ASP A 1 174 ? 12.777 -8.957 -1.315 1.00 88.19 174 ASP A O 1
ATOM 1420 N N . VAL A 1 175 ? 12.870 -6.771 -1.819 1.00 85.06 175 VAL A N 1
ATOM 1421 C CA . VAL A 1 175 ? 12.870 -6.299 -0.424 1.00 85.06 175 VAL A CA 1
ATOM 1422 C C . VAL A 1 175 ? 11.577 -6.671 0.315 1.00 85.06 175 VAL A C 1
ATOM 1424 O O . VAL A 1 175 ? 11.622 -6.939 1.516 1.00 85.06 175 VAL A O 1
ATOM 1427 N N . LEU A 1 176 ? 10.439 -6.773 -0.386 1.00 85.31 176 LEU A N 1
ATOM 1428 C CA . LEU A 1 176 ? 9.168 -7.211 0.218 1.00 85.31 176 LEU A CA 1
ATOM 1429 C C . LEU A 1 176 ? 9.236 -8.666 0.719 1.00 85.31 176 LEU A C 1
ATOM 1431 O O . LEU A 1 176 ? 8.459 -9.045 1.599 1.00 85.31 176 LEU A O 1
ATOM 1435 N N . GLY A 1 177 ? 10.161 -9.466 0.172 1.00 82.88 177 GLY A N 1
ATOM 1436 C CA . GLY A 1 177 ? 10.404 -10.859 0.552 1.00 82.88 177 GLY A CA 1
ATOM 1437 C C . GLY A 1 177 ? 9.400 -11.864 -0.020 1.00 82.88 177 GLY A C 1
ATOM 1438 O O . GLY A 1 177 ? 9.330 -12.990 0.467 1.00 82.88 177 GLY A O 1
ATOM 1439 N N . VAL A 1 178 ? 8.614 -11.472 -1.027 1.00 90.38 178 VAL A N 1
ATOM 1440 C CA . VAL A 1 178 ? 7.532 -12.277 -1.624 1.00 90.38 178 VAL A CA 1
ATOM 1441 C C . VAL A 1 178 ? 7.415 -12.034 -3.127 1.00 90.38 178 VAL A C 1
ATOM 1443 O O . VAL A 1 178 ? 7.888 -11.019 -3.633 1.00 90.38 178 VAL A O 1
ATOM 1446 N N . LYS A 1 179 ? 6.746 -12.952 -3.840 1.00 92.62 179 LYS A N 1
ATOM 1447 C CA . LYS A 1 179 ? 6.413 -12.790 -5.262 1.00 92.62 179 LYS A CA 1
ATOM 1448 C C . LYS A 1 179 ? 4.937 -12.411 -5.430 1.00 92.62 179 LYS A C 1
ATOM 1450 O O . LYS A 1 179 ? 4.087 -13.301 -5.407 1.00 92.62 179 LYS A O 1
ATOM 1455 N N . PRO A 1 180 ? 4.595 -11.123 -5.598 1.00 93.44 180 PRO A N 1
ATOM 1456 C CA . PRO A 1 180 ? 3.214 -10.710 -5.795 1.00 93.44 180 PRO A CA 1
ATOM 1457 C C . PRO A 1 180 ? 2.768 -10.864 -7.257 1.00 93.44 180 PRO A C 1
ATOM 1459 O O . PRO A 1 180 ? 3.568 -10.957 -8.192 1.00 93.44 180 PRO A O 1
ATOM 1462 N N . THR A 1 181 ? 1.454 -10.806 -7.465 1.00 93.75 181 THR A N 1
ATOM 1463 C CA . THR A 1 181 ? 0.872 -10.352 -8.731 1.00 93.75 181 THR A CA 1
ATOM 1464 C C . THR A 1 181 ? 1.086 -8.847 -8.851 1.00 93.75 181 THR A C 1
ATOM 1466 O O . THR A 1 181 ? 0.603 -8.081 -8.015 1.00 93.75 181 THR A O 1
ATOM 1469 N N . LEU A 1 182 ? 1.792 -8.421 -9.894 1.00 90.25 182 LEU A N 1
ATOM 1470 C CA . LEU A 1 182 ? 2.068 -7.017 -10.165 1.00 90.25 182 LEU A CA 1
ATOM 1471 C C . LEU A 1 182 ? 0.964 -6.423 -11.045 1.00 90.25 182 LEU A C 1
ATOM 1473 O O . LEU A 1 182 ? 0.672 -6.939 -12.122 1.00 90.25 182 LEU A O 1
ATOM 1477 N N . ILE A 1 183 ? 0.369 -5.314 -10.614 1.00 89.06 183 ILE A N 1
ATOM 1478 C CA . ILE A 1 183 ? -0.623 -4.564 -11.386 1.00 89.06 183 ILE A CA 1
ATOM 1479 C C . ILE A 1 183 ? -0.090 -3.158 -11.652 1.00 89.06 183 ILE A C 1
ATOM 1481 O O . ILE A 1 183 ? 0.215 -2.412 -10.724 1.00 89.06 183 ILE A O 1
ATOM 1485 N N . LEU A 1 184 ? -0.025 -2.773 -12.922 1.00 84.12 184 LEU A N 1
ATOM 1486 C CA . LEU A 1 184 ? 0.441 -1.459 -13.360 1.00 84.12 184 LEU A CA 1
ATOM 1487 C C . LEU A 1 184 ? -0.725 -0.695 -14.002 1.00 84.12 184 LEU A C 1
ATOM 1489 O O . LEU A 1 184 ? -1.338 -1.183 -14.955 1.00 84.12 184 LEU A O 1
ATOM 1493 N N . GLN A 1 185 ? -1.062 0.482 -13.467 1.00 82.19 185 GLN A N 1
ATOM 1494 C CA . GLN A 1 185 ? -2.214 1.287 -13.902 1.00 82.19 185 GLN A CA 1
ATOM 1495 C C . GLN A 1 185 ? -1.783 2.726 -14.203 1.00 82.19 185 GLN A C 1
ATOM 1497 O O . GLN A 1 185 ? -1.410 3.473 -13.302 1.00 82.19 185 GLN A O 1
ATOM 1502 N N . GLY A 1 186 ? -1.809 3.142 -15.471 1.00 74.19 186 GLY A N 1
ATOM 1503 C CA . GLY A 1 186 ? -1.242 4.449 -15.845 1.00 74.19 186 GLY A CA 1
ATOM 1504 C C . GLY A 1 186 ? 0.281 4.522 -15.642 1.00 74.19 186 GLY A C 1
ATOM 1505 O O . GLY A 1 186 ? 0.836 5.602 -15.443 1.00 74.19 186 GLY A O 1
ATOM 1506 N N . VAL A 1 187 ? 0.934 3.359 -15.665 1.00 75.62 187 VAL A N 1
ATOM 1507 C CA . VAL A 1 187 ? 2.363 3.151 -15.437 1.00 75.62 187 VAL A CA 1
ATOM 1508 C C . VAL A 1 187 ? 2.970 2.482 -16.672 1.00 75.62 187 VAL A C 1
ATOM 1510 O O . VAL A 1 187 ? 2.329 1.648 -17.310 1.00 75.62 187 VAL A O 1
ATOM 1513 N N . VAL A 1 188 ? 4.204 2.849 -16.993 1.00 75.25 188 VAL A N 1
ATOM 1514 C CA . VAL A 1 188 ? 4.991 2.391 -18.133 1.00 75.25 188 VAL A CA 1
ATOM 1515 C C . VAL A 1 188 ? 6.344 1.897 -17.644 1.00 75.25 188 VAL A C 1
ATOM 1517 O O . VAL A 1 188 ? 6.977 2.518 -16.790 1.00 75.25 188 VAL A O 1
ATOM 1520 N N . LEU A 1 189 ? 6.799 0.803 -18.245 1.00 75.50 189 LEU A N 1
ATOM 1521 C CA . LEU A 1 189 ? 8.173 0.338 -18.145 1.00 75.50 189 LEU A CA 1
ATOM 1522 C C . LEU A 1 189 ? 8.926 0.841 -19.391 1.00 75.50 189 LEU A C 1
ATOM 1524 O O . LEU A 1 189 ? 8.488 0.544 -20.509 1.00 75.50 189 LEU A O 1
ATOM 1528 N N . PRO A 1 190 ? 9.988 1.655 -19.242 1.00 76.12 190 PRO A N 1
ATOM 1529 C CA . PRO A 1 190 ? 10.792 2.100 -20.370 1.00 76.12 190 PRO A CA 1
ATOM 1530 C C . PRO A 1 190 ? 11.511 0.905 -21.007 1.00 76.12 190 PRO A C 1
ATOM 1532 O O . PRO A 1 190 ? 11.599 -0.173 -20.414 1.00 76.12 190 PRO A O 1
ATOM 1535 N N . HIS A 1 191 ? 12.042 1.098 -22.215 1.00 75.94 191 HIS A N 1
ATOM 1536 C CA . HIS A 1 191 ? 12.910 0.099 -22.827 1.00 75.94 191 HIS A CA 1
ATOM 1537 C C . HIS A 1 191 ? 14.113 -0.156 -21.910 1.00 75.94 191 HIS A C 1
ATOM 1539 O O . HIS A 1 191 ? 14.829 0.777 -21.547 1.00 75.94 191 HIS A O 1
ATOM 1545 N N . ALA A 1 192 ? 14.291 -1.409 -21.508 1.00 77.75 192 ALA A N 1
ATOM 1546 C CA . ALA A 1 192 ? 15.327 -1.836 -20.583 1.00 77.75 192 ALA A CA 1
ATOM 1547 C C . ALA A 1 192 ? 16.086 -3.029 -21.177 1.00 77.75 192 ALA A C 1
ATOM 1549 O O . ALA A 1 192 ? 15.512 -3.764 -21.990 1.00 77.75 192 ALA A O 1
ATOM 1550 N N . PRO A 1 193 ? 17.355 -3.239 -20.782 1.00 85.88 193 PRO A N 1
ATOM 1551 C CA . PRO A 1 193 ? 18.083 -4.461 -21.093 1.00 85.88 193 PRO A CA 1
ATOM 1552 C C . PRO A 1 193 ? 17.253 -5.704 -20.767 1.00 85.88 193 PRO A C 1
ATOM 1554 O O . PRO A 1 193 ? 16.558 -5.744 -19.751 1.00 85.88 193 PRO A O 1
ATOM 1557 N N . 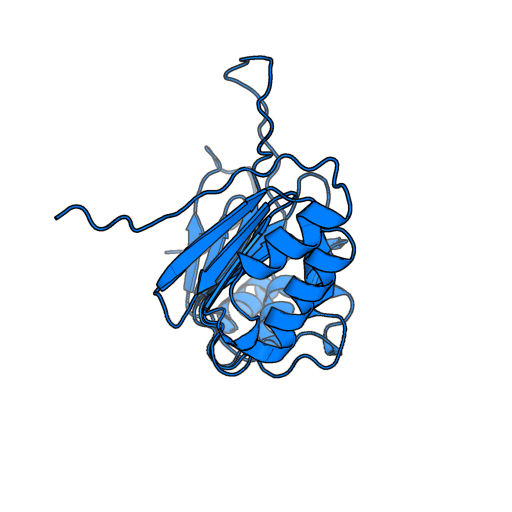GLN A 1 194 ? 17.365 -6.748 -21.593 1.00 83.81 194 GLN A N 1
ATOM 1558 C CA . GLN A 1 194 ? 16.629 -7.998 -21.376 1.00 83.81 194 GLN A CA 1
ATOM 1559 C C . GLN A 1 194 ? 16.878 -8.575 -19.972 1.00 83.81 194 GLN A C 1
ATOM 1561 O O . GLN A 1 194 ? 15.940 -9.016 -19.318 1.00 83.81 194 GLN A O 1
ATOM 1566 N N . ALA A 1 195 ? 18.109 -8.459 -19.465 1.00 85.94 195 ALA A N 1
ATOM 1567 C CA . ALA A 1 195 ? 18.472 -8.884 -18.116 1.00 85.94 195 ALA A CA 1
ATOM 1568 C C . ALA A 1 195 ? 17.628 -8.217 -17.009 1.00 85.94 195 ALA A C 1
ATOM 1570 O O . ALA A 1 195 ? 17.277 -8.875 -16.033 1.00 85.94 195 ALA A O 1
ATOM 1571 N N . ASP A 1 196 ? 17.254 -6.942 -17.166 1.00 82.50 196 ASP A N 1
ATOM 1572 C CA . ASP A 1 196 ? 16.437 -6.218 -16.183 1.00 82.50 196 ASP A CA 1
ATOM 1573 C C . ASP A 1 196 ? 14.971 -6.670 -16.226 1.00 82.50 196 ASP A C 1
ATOM 1575 O O . ASP A 1 196 ? 14.294 -6.741 -15.196 1.00 82.50 196 ASP A O 1
ATOM 1579 N N . LEU A 1 197 ? 14.478 -7.002 -17.422 1.00 82.88 197 LEU A N 1
ATOM 1580 C CA . LEU A 1 197 ? 13.142 -7.562 -17.615 1.00 82.88 197 LEU A CA 1
ATOM 1581 C C . LEU A 1 197 ? 13.057 -8.981 -17.046 1.00 82.88 197 LEU A C 1
ATOM 1583 O O . LEU A 1 197 ? 12.092 -9.293 -16.348 1.00 82.88 197 LEU A O 1
ATOM 1587 N N . ASP A 1 198 ? 14.077 -9.807 -17.273 1.00 84.25 198 ASP A N 1
ATOM 1588 C CA . ASP A 1 198 ? 14.173 -11.166 -16.730 1.00 84.25 198 ASP A CA 1
ATOM 1589 C C . ASP A 1 198 ? 14.285 -11.136 -15.200 1.00 84.25 198 ASP A C 1
ATOM 1591 O O . ASP A 1 198 ? 13.601 -11.890 -14.497 1.00 84.25 198 ASP A O 1
ATOM 1595 N N . ALA A 1 199 ? 15.083 -10.206 -14.662 1.00 87.88 199 ALA A N 1
ATOM 1596 C CA . ALA A 1 199 ? 15.176 -9.973 -13.227 1.00 87.88 199 ALA A CA 1
ATOM 1597 C C . ALA A 1 199 ? 13.805 -9.621 -12.636 1.00 87.88 199 ALA A C 1
ATOM 1599 O O . ALA A 1 199 ? 13.401 -10.238 -11.650 1.00 87.88 199 ALA A O 1
ATOM 1600 N N . LEU A 1 200 ? 13.050 -8.705 -13.253 1.00 86.62 200 LEU A N 1
ATOM 1601 C CA . LEU A 1 200 ? 11.693 -8.364 -12.816 1.00 86.62 200 LEU A CA 1
ATOM 1602 C C . LEU A 1 200 ? 10.738 -9.562 -12.896 1.00 86.62 200 LEU A C 1
ATOM 1604 O O . LEU A 1 200 ? 10.032 -9.841 -11.925 1.00 86.62 200 LEU A O 1
ATOM 1608 N N . GLN A 1 201 ? 10.735 -10.293 -14.013 1.00 87.88 201 GLN A N 1
ATOM 1609 C CA . GLN A 1 201 ? 9.894 -11.480 -14.198 1.00 87.88 201 GLN A CA 1
ATOM 1610 C C . GLN A 1 201 ? 10.170 -12.543 -13.129 1.00 87.88 201 GLN A C 1
ATOM 1612 O O . GLN A 1 201 ? 9.235 -13.141 -12.600 1.00 87.88 201 GLN A O 1
ATOM 1617 N N . SER A 1 202 ? 11.431 -12.722 -12.726 1.00 87.81 202 SER A N 1
ATOM 1618 C CA . SER A 1 202 ? 11.803 -13.681 -11.678 1.00 87.81 202 SER A CA 1
ATOM 1619 C C . SER A 1 202 ? 11.205 -13.360 -10.296 1.00 87.81 202 SER A C 1
ATOM 1621 O O . SER A 1 202 ? 11.101 -14.259 -9.449 1.00 87.81 202 SER A O 1
ATOM 1623 N N . LYS A 1 203 ? 10.804 -12.102 -10.057 1.00 89.50 203 LYS A N 1
ATOM 1624 C CA . LYS A 1 203 ? 10.311 -11.591 -8.766 1.00 89.50 203 LYS A CA 1
ATOM 1625 C C . LYS A 1 203 ? 8.788 -11.515 -8.667 1.00 89.50 203 LYS A C 1
ATOM 1627 O O . LYS A 1 203 ? 8.279 -11.248 -7.586 1.00 89.50 203 LYS A O 1
ATOM 1632 N N . ILE A 1 204 ? 8.050 -11.776 -9.743 1.00 88.25 204 ILE A N 1
ATOM 1633 C CA . ILE A 1 204 ? 6.583 -11.688 -9.766 1.00 88.25 204 ILE A CA 1
ATOM 1634 C C . ILE A 1 204 ? 5.952 -13.026 -10.143 1.00 88.25 204 ILE A C 1
ATOM 1636 O O . ILE A 1 204 ? 6.591 -13.880 -10.749 1.00 88.25 204 ILE A O 1
ATOM 1640 N N . VAL A 1 205 ? 4.683 -13.215 -9.780 1.00 84.94 205 VAL A N 1
ATOM 1641 C CA . VAL A 1 205 ? 3.889 -14.363 -10.258 1.00 84.94 205 VAL A CA 1
ATOM 1642 C C . VAL A 1 205 ? 3.336 -14.081 -11.652 1.00 84.94 205 VAL A C 1
ATOM 1644 O O . VAL A 1 205 ? 3.382 -14.927 -12.536 1.00 84.94 205 VAL A O 1
ATOM 1647 N N . THR A 1 206 ? 2.787 -12.883 -11.842 1.00 84.12 206 THR A N 1
ATOM 1648 C CA . THR A 1 206 ? 2.220 -12.418 -13.111 1.00 84.12 206 THR A CA 1
ATOM 1649 C C . THR A 1 206 ? 2.187 -10.891 -13.122 1.00 84.12 206 THR A C 1
ATOM 1651 O O . THR A 1 206 ? 2.124 -10.264 -12.059 1.00 84.12 206 THR A O 1
ATOM 1654 N N . ALA A 1 207 ? 2.221 -10.295 -14.312 1.00 76.94 207 ALA A N 1
ATOM 1655 C CA . ALA A 1 207 ? 2.064 -8.862 -14.518 1.00 76.94 207 ALA A CA 1
ATOM 1656 C C . ALA A 1 207 ? 0.748 -8.582 -15.248 1.00 76.94 207 ALA A C 1
ATOM 1658 O O . ALA A 1 207 ? 0.462 -9.168 -16.288 1.00 76.94 207 ALA A O 1
ATOM 1659 N N . ARG A 1 208 ? -0.049 -7.648 -14.727 1.00 79.81 208 ARG A N 1
ATOM 1660 C CA . ARG A 1 208 ? -1.276 -7.170 -15.370 1.00 79.81 208 ARG A CA 1
ATOM 1661 C C . ARG A 1 208 ? -1.167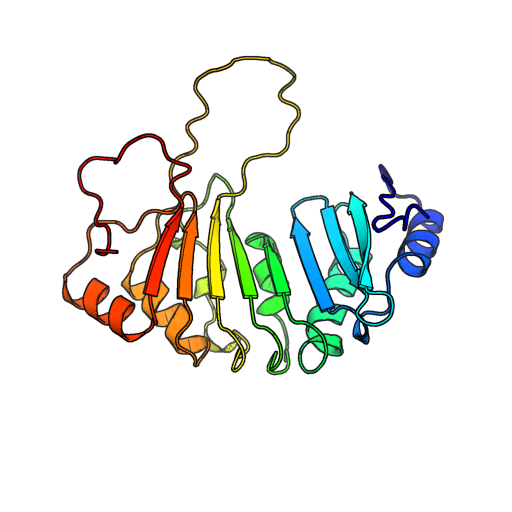 -5.683 -15.649 1.00 79.81 208 ARG A C 1
ATOM 1663 O O . ARG A 1 208 ? -0.999 -4.873 -14.737 1.00 79.81 208 ARG A O 1
ATOM 1670 N N . LEU A 1 209 ? -1.346 -5.322 -16.910 1.00 67.19 209 LEU A N 1
ATOM 1671 C CA . LEU A 1 209 ? -1.463 -3.936 -17.337 1.00 67.19 209 LEU A CA 1
ATOM 1672 C C . LEU A 1 209 ? -2.941 -3.555 -17.340 1.00 67.19 209 LEU A C 1
ATOM 1674 O O . LEU A 1 209 ? -3.735 -4.127 -18.085 1.00 67.19 209 LEU A O 1
ATOM 1678 N N . ARG A 1 210 ? -3.331 -2.581 -16.517 1.00 62.81 210 ARG A N 1
ATOM 1679 C CA . ARG A 1 210 ? -4.651 -1.953 -16.640 1.00 62.81 210 ARG A CA 1
ATOM 1680 C C . ARG A 1 210 ? -4.491 -0.669 -17.437 1.00 62.81 210 ARG A C 1
ATOM 1682 O O . ARG A 1 210 ? -4.029 0.354 -16.930 1.00 62.81 210 ARG A O 1
ATOM 1689 N N . ALA A 1 211 ? -4.835 -0.762 -18.717 1.00 52.41 211 ALA A N 1
ATOM 1690 C CA . ALA A 1 211 ? -4.778 0.354 -19.640 1.00 52.41 211 ALA A CA 1
ATOM 1691 C C . ALA A 1 211 ? -5.914 1.348 -19.355 1.00 52.41 211 ALA A C 1
ATOM 1693 O O . ALA A 1 211 ? -7.014 1.220 -19.877 1.00 52.41 211 ALA A O 1
ATOM 1694 N N . ASP A 1 212 ? -5.609 2.383 -18.579 1.00 46.66 212 ASP A N 1
ATOM 1695 C CA . ASP A 1 212 ? -6.324 3.664 -18.663 1.00 46.66 212 ASP A CA 1
ATOM 1696 C C . ASP A 1 212 ? -5.754 4.558 -19.784 1.00 46.66 212 ASP A C 1
ATOM 1698 O O . ASP A 1 212 ? -6.323 5.593 -20.135 1.00 46.66 212 ASP A O 1
ATOM 1702 N N . ILE A 1 213 ? -4.629 4.150 -20.382 1.00 40.00 213 ILE A N 1
ATOM 1703 C CA . ILE A 1 213 ? -3.934 4.883 -21.437 1.00 40.00 213 ILE A CA 1
ATOM 1704 C C . ILE A 1 213 ? -4.477 4.407 -22.787 1.00 40.00 213 ILE A C 1
ATOM 1706 O O . ILE A 1 213 ? -4.106 3.352 -23.301 1.00 40.00 213 ILE A O 1
ATOM 1710 N N . ARG A 1 214 ? -5.376 5.194 -23.387 1.00 36.09 214 ARG A N 1
ATOM 1711 C CA . ARG A 1 214 ? -5.769 5.003 -24.789 1.00 36.09 214 ARG A CA 1
ATOM 1712 C C . ARG A 1 214 ? -4.548 5.273 -25.689 1.00 36.09 214 ARG A C 1
ATOM 1714 O O . ARG A 1 214 ? -4.272 6.429 -26.011 1.00 36.09 214 ARG A O 1
ATOM 1721 N N . ARG A 1 215 ? -3.923 4.175 -26.135 1.00 36.97 215 ARG A N 1
ATOM 1722 C CA . ARG A 1 215 ? -2.854 3.996 -27.146 1.00 36.97 215 ARG A CA 1
ATOM 1723 C C . ARG A 1 215 ? -1.410 3.904 -26.614 1.00 36.97 215 ARG A C 1
ATOM 1725 O O . ARG A 1 215 ? -1.042 4.684 -25.739 1.00 36.97 215 ARG A O 1
ATOM 1732 N N . PRO A 1 216 ? -0.599 2.987 -27.182 1.00 41.84 216 PRO A N 1
ATOM 1733 C CA . PRO A 1 216 ? 0.803 2.811 -26.822 1.00 41.84 216 PRO A CA 1
ATOM 1734 C C . PRO A 1 216 ? 1.632 4.015 -27.276 1.00 41.84 216 PRO A C 1
ATOM 1736 O O . PRO A 1 216 ? 1.423 4.544 -28.371 1.00 41.84 216 PRO A O 1
ATOM 1739 N N . TYR A 1 217 ? 2.583 4.441 -26.445 1.00 43.06 217 TYR A N 1
ATOM 1740 C CA . TYR A 1 217 ? 3.679 5.270 -26.938 1.00 43.06 217 TYR A CA 1
ATOM 1741 C C . TYR A 1 217 ? 4.638 4.372 -27.737 1.00 43.06 217 TYR A C 1
ATOM 1743 O O . TYR A 1 217 ? 4.857 3.223 -27.339 1.00 43.06 217 TYR A O 1
ATOM 1751 N N . PRO A 1 218 ? 5.229 4.864 -28.837 1.00 38.97 218 PRO A N 1
ATOM 1752 C CA . PRO A 1 218 ? 6.271 4.130 -29.548 1.00 38.97 218 PRO A CA 1
ATOM 1753 C C . PRO A 1 218 ? 7.425 3.781 -28.592 1.00 38.97 218 PRO A C 1
ATOM 1755 O O . PRO A 1 218 ? 7.886 4.651 -27.856 1.00 38.97 218 PRO A O 1
ATOM 1758 N N . GLY A 1 219 ? 7.880 2.523 -28.593 1.00 46.72 219 GLY A N 1
ATOM 1759 C CA . GLY A 1 219 ? 9.046 2.076 -27.811 1.00 46.72 219 GLY A CA 1
ATOM 1760 C C . GLY A 1 219 ? 8.770 1.511 -26.409 1.00 46.72 219 GLY A C 1
ATOM 1761 O O . GLY A 1 219 ? 9.709 1.364 -25.631 1.00 46.72 219 GLY A O 1
ATOM 1762 N N . GLN A 1 220 ? 7.519 1.188 -26.062 1.00 50.75 220 GLN A N 1
ATOM 1763 C CA . GLN A 1 220 ? 7.176 0.575 -24.769 1.00 50.75 220 GLN A CA 1
ATOM 1764 C C . GLN A 1 220 ? 7.114 -0.955 -24.846 1.00 50.75 220 GLN A C 1
ATOM 1766 O O . GLN A 1 220 ? 6.535 -1.514 -25.778 1.00 50.75 220 GLN A O 1
ATOM 1771 N N . TRP A 1 221 ? 7.697 -1.622 -23.846 1.00 41.00 221 TRP A N 1
ATOM 1772 C CA . TRP A 1 221 ? 7.627 -3.074 -23.678 1.00 41.00 221 TRP A CA 1
ATOM 1773 C C . TRP A 1 221 ? 6.416 -3.456 -22.823 1.00 41.00 221 TRP A C 1
ATOM 1775 O O . TRP A 1 221 ? 6.125 -2.814 -21.811 1.00 41.00 221 TRP A O 1
ATOM 1785 N N . TYR A 1 222 ? 5.730 -4.526 -23.220 1.00 46.84 222 TYR A N 1
ATOM 1786 C CA . TYR A 1 222 ? 4.598 -5.088 -22.495 1.00 46.84 222 TYR A CA 1
ATOM 1787 C C . TYR A 1 222 ? 4.840 -6.592 -22.295 1.00 46.84 222 TYR A C 1
ATOM 1789 O O . TYR A 1 222 ? 5.123 -7.275 -23.282 1.00 46.84 222 TYR A O 1
ATOM 1797 N N . PRO A 1 223 ? 4.739 -7.128 -21.064 1.00 37.41 223 PRO A N 1
ATOM 1798 C CA . PRO A 1 223 ? 4.788 -8.570 -20.859 1.00 37.41 223 PRO A CA 1
ATOM 1799 C C . PRO A 1 223 ? 3.595 -9.237 -21.551 1.00 37.41 223 PRO A C 1
ATOM 1801 O O . PRO A 1 223 ? 2.484 -8.700 -21.534 1.00 37.41 223 PRO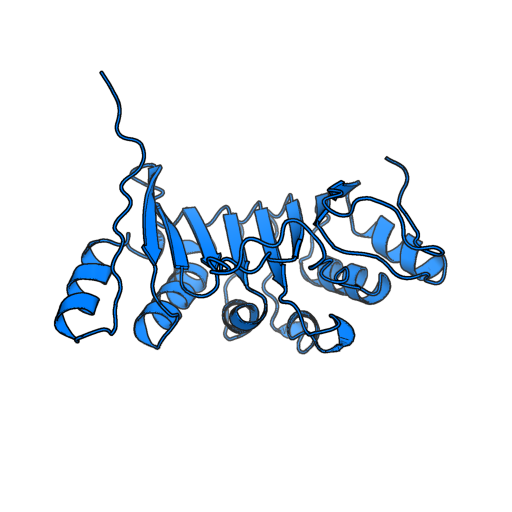 A O 1
ATOM 1804 N N . ALA A 1 224 ? 3.831 -10.404 -22.153 1.00 34.19 224 ALA A N 1
ATOM 1805 C CA . ALA A 1 224 ? 2.769 -11.246 -22.691 1.00 34.19 224 ALA A CA 1
ATOM 1806 C C . ALA A 1 224 ? 1.839 -11.712 -21.555 1.00 34.19 224 ALA A C 1
ATOM 1808 O O . ALA A 1 224 ? 2.311 -12.045 -20.466 1.00 34.19 224 ALA A O 1
ATOM 1809 N N . VAL A 1 225 ? 0.528 -11.663 -21.820 1.00 36.66 225 VAL A N 1
ATOM 1810 C CA . VAL A 1 225 ? -0.563 -12.074 -20.916 1.00 36.66 225 VAL A CA 1
ATOM 1811 C C . VAL A 1 225 ? -0.634 -13.589 -20.813 1.00 36.66 225 VAL A C 1
ATOM 1813 O O . VAL A 1 225 ? -0.523 -14.235 -21.877 1.00 36.66 225 VAL A O 1
#